Protein AF-A0A174BJE2-F1 (afdb_monomer_lite)

Foldseek 3Di:
DVVVVVVLVVVLVCVLVVPDPDDDPPDDDDDDDDDDDDDDDDDDDDDDDDDDDPPPPFPFDFDDDDHDTDTDGPVRVVVCVVCPVCNVVVVVVVVVVVVVCVVCVVVQVVLCVVCVVVVHDSVVSVLVVQLVVCVVVVDDSVVSNVVSVVVVVVVVVVVVVVVVVVVVVVVVVVVVVVVVVVVVLVVLVVVQCVVDPPDRSVNQDVQLVVVVVVVDRSNVSSVVVVVVVVVVVVVVVVVVVVVVVVDPDPDDPPDPDDPVVPVVVPPPPDD

Secondary structure (DSSP, 8-state):
-HHHHHHHHHHHHHHHHTT----------------------------------------EEEEEETTEEEEEEHHHHHHHHHH-TTHHHHHHHHHHHHHHHHHHHHHHHHHHHHHHHTT--HHHHHHHHHHHHHHHTT--HHHHHHHHHHHHHHHHHHHHHHHHHHHHHHHHHHHHHHHHHHHHHHHHHHHHHHHSTT--GGGS-HHHHHHHHTT--HHHHHHHHHHHHHHHHHHHHHHHHHHHHHS---------SSSHHHHTTSSSS--

Sequence (271 aa):
MDETMETVQGDIESAWSAEDPAGEAEGTESAAAADQPKGGEETPPAEPKAPDAPVAQPELFTLKNRDETRQVTRDELVAMAQKGWDYDHVRQERDQLRQYRQEADPALELVKSYAQRNGMSVGDYLDYCRKQELIATGMNEQDAAARVSMEKERADLARQRAEIQAYQDQQNSVLKHAQQQAQARKQDIEAFYQSYPGVDPKSIPPEVWGAVRGGDTLTNAYTRWENKRLQAELAAERQNKANRDKTPGSLGGDTADDNAGLISKYWDEAD

Structure (mmCIF, N/CA/C/O backbone):
data_AF-A0A174BJE2-F1
#
_entry.id   AF-A0A174BJE2-F1
#
loop_
_atom_site.group_PDB
_atom_site.id
_atom_site.type_symbol
_atom_site.label_atom_id
_atom_site.label_alt_id
_atom_site.label_comp_id
_atom_site.label_asym_id
_atom_site.label_entity_id
_atom_site.label_seq_id
_atom_site.pdbx_PDB_ins_code
_atom_site.Cartn_x
_atom_site.Cartn_y
_atom_site.Cartn_z
_atom_site.occupancy
_atom_site.B_iso_or_equiv
_atom_site.auth_seq_id
_atom_site.auth_comp_id
_atom_site.auth_asym_id
_atom_site.auth_atom_id
_atom_site.pdbx_PDB_model_num
ATOM 1 N N . MET A 1 1 ? 40.474 -12.803 -9.500 1.00 46.31 1 MET A N 1
ATOM 2 C CA . MET A 1 1 ? 39.362 -12.698 -10.470 1.00 46.31 1 MET A CA 1
ATOM 3 C C . MET A 1 1 ? 38.208 -11.863 -9.909 1.00 46.31 1 MET A C 1
ATOM 5 O O . MET A 1 1 ? 37.505 -11.282 -10.717 1.00 46.31 1 MET A O 1
ATOM 9 N N . ASP A 1 2 ? 38.072 -11.711 -8.582 1.00 49.81 2 ASP A N 1
ATOM 10 C CA . ASP A 1 2 ? 37.072 -10.817 -7.958 1.00 49.81 2 ASP A CA 1
ATOM 11 C C . ASP A 1 2 ? 37.327 -9.305 -8.147 1.00 49.81 2 ASP A C 1
ATOM 13 O O . ASP A 1 2 ? 36.396 -8.574 -8.467 1.00 49.81 2 ASP A O 1
ATOM 17 N N . GLU A 1 3 ? 38.573 -8.817 -8.042 1.00 49.44 3 GLU A N 1
ATOM 18 C CA . GLU A 1 3 ? 38.862 -7.362 -8.107 1.00 49.44 3 GLU A CA 1
ATOM 19 C C . GLU A 1 3 ? 38.466 -6.702 -9.441 1.00 49.44 3 GLU A C 1
ATOM 21 O O . GLU A 1 3 ? 38.066 -5.539 -9.482 1.00 49.44 3 GLU A O 1
ATOM 26 N N . THR A 1 4 ? 38.543 -7.438 -10.551 1.00 55.81 4 THR A N 1
ATOM 27 C CA . THR A 1 4 ? 38.133 -6.934 -11.869 1.00 55.81 4 THR A CA 1
ATOM 28 C C . THR A 1 4 ? 36.618 -6.938 -12.050 1.00 55.81 4 THR A C 1
ATOM 30 O O . THR A 1 4 ? 36.117 -6.193 -12.873 1.00 55.81 4 THR A O 1
ATOM 33 N N . MET A 1 5 ? 35.869 -7.760 -11.312 1.00 51.69 5 MET A N 1
ATOM 34 C CA . MET A 1 5 ? 34.403 -7.751 -11.388 1.00 51.69 5 MET A CA 1
ATOM 35 C C . MET A 1 5 ? 33.815 -6.610 -10.557 1.00 51.69 5 MET A C 1
ATOM 37 O O . MET A 1 5 ? 32.916 -5.920 -11.027 1.00 51.69 5 MET A O 1
ATOM 41 N N . GLU A 1 6 ? 34.358 -6.359 -9.364 1.00 56.91 6 GLU A N 1
ATOM 42 C CA . GLU A 1 6 ? 33.873 -5.305 -8.464 1.00 56.91 6 GLU A CA 1
ATOM 43 C C . GLU A 1 6 ? 34.142 -3.891 -9.016 1.00 56.91 6 GLU A C 1
ATOM 45 O O . GLU A 1 6 ? 33.276 -3.018 -8.967 1.00 56.91 6 GLU A O 1
ATOM 50 N N . THR A 1 7 ? 35.308 -3.679 -9.636 1.00 59.91 7 THR A N 1
ATOM 51 C CA . THR A 1 7 ? 35.661 -2.405 -10.295 1.00 59.91 7 THR A CA 1
ATOM 52 C C . THR A 1 7 ? 34.785 -2.113 -11.512 1.00 59.91 7 THR A C 1
ATOM 54 O O . THR A 1 7 ? 34.314 -0.993 -11.695 1.00 59.91 7 THR A O 1
ATOM 57 N N . VAL A 1 8 ? 34.501 -3.135 -12.315 1.00 55.78 8 VAL A N 1
ATOM 58 C CA . VAL A 1 8 ? 33.728 -3.010 -13.555 1.00 55.78 8 VAL A CA 1
ATOM 59 C C . VAL A 1 8 ? 32.216 -2.919 -13.254 1.00 55.78 8 VAL A C 1
ATOM 61 O O . VAL A 1 8 ? 31.481 -2.210 -13.943 1.00 55.78 8 VAL A O 1
ATOM 64 N N . GLN A 1 9 ? 31.745 -3.530 -12.162 1.00 57.69 9 GLN A N 1
ATOM 65 C CA . GLN A 1 9 ? 30.409 -3.291 -11.606 1.00 57.69 9 GLN A CA 1
ATOM 66 C C . GLN A 1 9 ? 30.249 -1.847 -11.101 1.00 57.69 9 GLN A C 1
ATOM 68 O O . GLN A 1 9 ? 29.236 -1.212 -11.397 1.00 57.69 9 GLN A O 1
ATOM 73 N N . GLY A 1 10 ? 31.262 -1.304 -10.417 1.00 61.50 10 GLY A N 1
ATOM 74 C CA . GLY A 1 10 ? 31.292 0.099 -9.989 1.00 61.50 10 GLY A CA 1
ATOM 75 C C . GLY A 1 10 ? 31.324 1.099 -11.153 1.00 61.50 10 GLY A C 1
ATOM 76 O O . GLY A 1 10 ? 30.705 2.161 -11.065 1.00 61.50 10 GLY A O 1
ATOM 77 N N . ASP A 1 11 ? 31.978 0.749 -12.266 1.00 62.16 11 ASP A N 1
ATOM 78 C CA . ASP A 1 11 ? 31.998 1.560 -13.491 1.00 62.16 11 ASP A CA 1
ATOM 79 C C . ASP A 1 11 ? 30.626 1.593 -14.190 1.00 62.16 11 ASP A C 1
ATOM 81 O O . ASP A 1 11 ? 30.215 2.647 -14.676 1.00 62.16 11 ASP A O 1
ATOM 85 N N . ILE A 1 12 ? 29.884 0.476 -14.197 1.00 60.00 12 ILE A N 1
ATOM 86 C CA . ILE A 1 12 ? 28.494 0.429 -14.687 1.00 60.00 12 ILE A CA 1
ATOM 87 C C . ILE A 1 12 ? 27.562 1.248 -13.783 1.00 60.00 12 ILE A C 1
ATOM 89 O O . ILE A 1 12 ? 26.767 2.046 -14.278 1.00 60.00 12 ILE A O 1
ATOM 93 N N . GLU A 1 13 ? 27.661 1.082 -12.461 1.00 62.78 13 GLU A N 1
ATOM 94 C CA . GLU A 1 13 ? 26.834 1.831 -11.503 1.00 62.78 13 GLU A CA 1
ATOM 95 C C . GLU A 1 13 ? 27.135 3.342 -11.536 1.00 62.78 13 GLU A C 1
ATOM 97 O O . GLU A 1 13 ? 26.216 4.161 -11.432 1.00 62.78 13 GLU A O 1
ATOM 102 N N . SER A 1 14 ? 28.398 3.727 -11.758 1.00 65.75 14 SER A N 1
ATOM 103 C CA . SER A 1 14 ? 28.800 5.127 -11.953 1.00 65.75 14 SER A CA 1
ATOM 104 C C . SER A 1 14 ? 28.305 5.697 -13.280 1.00 65.75 14 SER A C 1
ATOM 106 O O . SER A 1 14 ? 27.813 6.822 -13.298 1.00 65.75 14 SER A O 1
ATOM 108 N N . ALA A 1 15 ? 28.371 4.935 -14.379 1.00 59.97 15 ALA A N 1
ATOM 109 C CA . ALA A 1 15 ? 27.815 5.356 -15.668 1.00 59.97 15 ALA A CA 1
ATOM 110 C C . ALA A 1 15 ? 26.293 5.564 -15.595 1.00 59.97 15 ALA A C 1
ATOM 112 O O . ALA A 1 15 ? 25.758 6.469 -16.227 1.00 59.97 15 ALA A O 1
ATOM 113 N N . TRP A 1 16 ? 25.602 4.781 -14.765 1.00 58.34 16 TRP A N 1
ATOM 114 C CA . TRP A 1 16 ? 24.169 4.939 -14.531 1.00 58.34 16 TRP A CA 1
ATOM 115 C C . TRP A 1 16 ? 23.825 6.162 -13.663 1.00 58.34 16 TRP A C 1
AT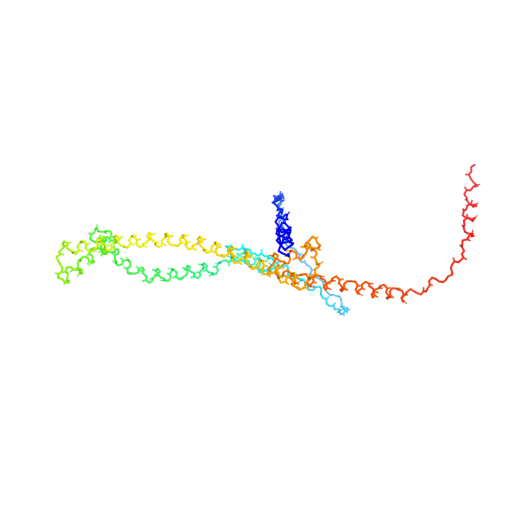OM 117 O O . TRP A 1 16 ? 22.790 6.784 -13.881 1.00 58.34 16 TRP A O 1
ATOM 127 N N . SER A 1 17 ? 24.695 6.522 -12.710 1.00 54.94 17 SER A N 1
ATOM 128 C CA . SER A 1 17 ? 24.494 7.650 -11.778 1.00 54.94 17 SER A CA 1
ATOM 129 C C . SER A 1 17 ? 24.985 9.003 -12.319 1.00 54.94 17 SER A C 1
ATOM 131 O O . SER A 1 17 ? 24.617 10.047 -11.791 1.00 54.94 17 SER A O 1
ATOM 133 N N . ALA A 1 18 ? 25.839 9.010 -13.346 1.00 49.34 18 ALA A N 1
ATOM 134 C CA . ALA A 1 18 ? 26.437 10.226 -13.902 1.00 49.34 18 ALA A CA 1
ATOM 135 C C . ALA A 1 18 ? 25.563 10.947 -14.953 1.00 49.34 18 ALA A C 1
ATOM 137 O O . ALA A 1 18 ? 25.915 12.045 -15.375 1.00 49.34 18 ALA A O 1
ATOM 138 N N . GLU A 1 19 ? 24.429 10.369 -15.364 1.00 42.19 19 GLU A N 1
ATOM 139 C CA . GLU A 1 19 ? 23.501 10.942 -16.360 1.00 42.19 19 GLU A CA 1
ATOM 140 C C . GLU A 1 19 ? 22.134 11.330 -15.758 1.00 42.19 19 GLU A C 1
ATOM 142 O O . GLU A 1 19 ? 21.093 11.163 -16.394 1.00 42.19 19 GLU A O 1
ATOM 147 N N . ASP A 1 20 ? 22.126 11.874 -14.538 1.00 38.22 20 ASP A N 1
ATOM 148 C CA . ASP A 1 20 ? 21.022 12.692 -14.017 1.00 38.22 20 ASP A CA 1
ATOM 149 C C . ASP A 1 20 ? 21.191 14.145 -14.516 1.00 38.22 20 ASP A C 1
ATOM 151 O O . ASP A 1 20 ? 21.974 14.901 -13.930 1.00 38.22 20 ASP A O 1
ATOM 155 N N . PRO A 1 21 ? 20.481 14.616 -15.563 1.00 39.53 21 PRO A N 1
ATOM 156 C CA . PRO A 1 21 ? 20.297 16.044 -15.736 1.00 39.53 21 PRO A CA 1
ATOM 157 C C . PRO A 1 21 ? 19.270 16.499 -14.695 1.00 39.53 21 PRO A C 1
ATOM 159 O O . PRO A 1 21 ? 18.056 16.369 -14.868 1.00 39.53 21 PRO A O 1
ATOM 162 N N . ALA A 1 22 ? 19.785 17.035 -13.589 1.00 34.75 22 ALA A N 1
ATOM 163 C CA . ALA A 1 22 ? 19.048 17.958 -12.745 1.00 34.75 22 ALA A CA 1
ATOM 164 C C . ALA A 1 22 ? 18.419 19.050 -13.629 1.00 34.75 22 ALA A C 1
ATOM 166 O O . ALA A 1 22 ? 19.044 19.549 -14.563 1.00 34.75 22 ALA A O 1
ATOM 167 N N . GLY A 1 23 ? 17.145 19.339 -13.374 1.00 37.19 23 GLY A N 1
ATOM 168 C CA . GLY A 1 23 ? 16.303 20.114 -14.269 1.00 37.19 23 GLY A CA 1
ATOM 169 C C . GLY A 1 23 ? 16.700 21.577 -14.450 1.00 37.19 23 GLY A C 1
ATOM 170 O O . GLY A 1 23 ? 16.933 22.295 -13.488 1.00 37.19 23 GLY A O 1
ATOM 171 N N . GLU A 1 24 ? 16.557 22.033 -15.689 1.00 28.11 24 GLU A N 1
ATOM 172 C CA . GLU A 1 24 ? 16.198 23.406 -16.022 1.00 28.11 24 GLU A CA 1
ATOM 173 C C . GLU A 1 24 ? 14.976 23.343 -16.951 1.00 28.11 24 GLU A C 1
ATOM 175 O O . GLU A 1 24 ? 15.077 23.160 -18.163 1.00 28.11 24 GLU A O 1
ATOM 180 N N . ALA A 1 25 ? 13.784 23.440 -16.361 1.00 31.22 25 ALA A N 1
ATOM 181 C CA . ALA A 1 25 ? 12.577 23.787 -17.095 1.00 31.22 25 ALA A CA 1
ATOM 182 C C . ALA A 1 25 ? 12.507 25.318 -17.155 1.00 31.22 25 ALA A C 1
ATOM 184 O O . ALA A 1 25 ? 11.996 25.957 -16.235 1.00 31.22 25 ALA A O 1
ATOM 185 N N . GLU A 1 26 ? 13.040 25.910 -18.224 1.00 28.50 26 GLU A N 1
ATOM 186 C CA . GLU A 1 26 ? 12.741 27.299 -18.565 1.00 28.50 26 GLU A CA 1
ATOM 187 C C . GLU A 1 26 ? 11.350 27.334 -19.209 1.00 28.50 26 GLU A C 1
ATOM 189 O O . GLU A 1 26 ? 11.135 26.920 -20.349 1.00 28.50 26 GLU A O 1
ATOM 194 N N . GLY A 1 27 ? 10.369 27.755 -18.413 1.00 30.03 27 GLY A N 1
ATOM 195 C CA . GLY A 1 27 ? 9.022 28.028 -18.877 1.00 30.03 27 GLY A CA 1
ATOM 196 C C . GLY A 1 27 ? 8.994 29.286 -19.737 1.00 30.03 27 GLY A C 1
ATOM 197 O O . GLY A 1 27 ? 9.526 30.329 -19.364 1.00 30.03 27 GLY A O 1
ATOM 198 N N . THR A 1 28 ? 8.300 29.212 -20.867 1.00 27.16 28 THR A N 1
ATOM 199 C CA . THR A 1 28 ? 7.731 30.398 -21.507 1.00 27.16 28 THR A CA 1
ATOM 200 C C . THR A 1 28 ? 6.227 30.190 -21.589 1.00 27.16 28 THR A C 1
ATOM 202 O O . THR A 1 28 ? 5.719 29.436 -22.416 1.00 27.16 28 THR A O 1
ATOM 205 N N . GLU A 1 29 ? 5.527 30.813 -20.645 1.00 28.19 29 GLU A N 1
ATOM 206 C CA . GLU A 1 29 ? 4.082 30.993 -20.677 1.00 28.19 29 GLU A CA 1
ATOM 207 C C . GLU A 1 29 ? 3.675 32.062 -21.698 1.00 28.19 29 GLU A C 1
ATOM 209 O O . GLU A 1 29 ? 4.426 32.991 -22.001 1.00 28.19 29 GLU A O 1
ATOM 214 N N . SER A 1 30 ? 2.388 31.972 -22.049 1.00 26.53 30 SER A N 1
ATOM 215 C CA . SER A 1 30 ? 1.496 33.019 -22.558 1.00 26.53 30 SER A CA 1
ATOM 216 C C . SER A 1 30 ? 1.266 33.025 -24.071 1.00 26.53 30 SER A C 1
ATOM 218 O O . SER A 1 30 ? 2.206 33.070 -24.850 1.00 26.53 30 SER A O 1
ATOM 220 N N . ALA A 1 31 ? 0.052 33.118 -24.608 1.00 25.53 31 ALA A N 1
ATOM 221 C CA . ALA A 1 31 ? -1.322 32.797 -24.217 1.00 25.53 31 ALA A CA 1
ATOM 222 C C . ALA A 1 31 ? -2.202 33.272 -25.394 1.00 25.53 31 ALA A C 1
ATOM 224 O O . ALA A 1 31 ? -1.893 34.278 -26.024 1.00 25.53 31 ALA A O 1
ATOM 225 N N . ALA A 1 32 ? -3.330 32.584 -25.595 1.00 25.42 32 ALA A N 1
ATOM 226 C CA . ALA A 1 32 ? -4.591 33.089 -26.154 1.00 25.42 32 ALA A CA 1
ATOM 227 C C . ALA A 1 32 ? -4.620 33.661 -27.592 1.00 25.42 32 ALA A C 1
ATOM 229 O O . ALA A 1 32 ? -4.146 34.756 -27.860 1.00 25.42 32 ALA A O 1
ATOM 230 N N . ALA A 1 33 ? -5.404 33.024 -28.468 1.00 26.94 33 ALA A N 1
ATOM 231 C CA . ALA A 1 33 ? -6.758 33.506 -28.780 1.00 26.94 33 ALA A CA 1
ATOM 232 C C . ALA A 1 33 ? -7.500 32.514 -29.693 1.00 26.94 33 ALA A C 1
ATOM 234 O O . ALA A 1 33 ? -6.954 31.988 -30.658 1.00 26.94 33 ALA A O 1
ATOM 235 N N . ALA A 1 34 ? -8.758 32.267 -29.343 1.00 28.48 34 ALA A N 1
ATOM 236 C CA . ALA A 1 34 ? -9.735 31.510 -30.106 1.00 28.48 34 ALA A CA 1
ATOM 237 C C . ALA A 1 34 ? -10.272 32.323 -31.296 1.00 28.48 34 ALA A C 1
ATOM 239 O O . ALA A 1 34 ? -10.440 33.529 -31.149 1.00 28.48 34 ALA A O 1
ATOM 240 N N . ASP A 1 35 ? -10.640 31.658 -32.396 1.00 26.34 35 ASP A N 1
ATOM 241 C CA . ASP A 1 35 ? -11.971 31.824 -33.000 1.00 26.34 35 ASP A CA 1
ATOM 242 C C . ASP A 1 35 ? -12.299 30.666 -33.961 1.00 26.34 35 ASP A C 1
ATOM 244 O O . ASP A 1 35 ? -11.421 30.090 -34.604 1.00 26.34 35 ASP A O 1
ATOM 248 N N . GLN A 1 36 ? -13.574 30.295 -34.012 1.00 28.50 36 GLN A N 1
ATOM 249 C CA . GLN A 1 36 ? -14.147 29.189 -34.789 1.00 28.50 36 GLN A CA 1
ATOM 250 C C . GLN A 1 36 ? -15.000 29.781 -35.954 1.00 28.50 36 GLN A C 1
ATOM 252 O O . GLN A 1 36 ? -15.008 30.987 -36.159 1.00 28.50 36 GLN A O 1
ATOM 257 N N . PRO A 1 37 ? -15.773 28.989 -36.717 1.00 48.75 37 PRO A N 1
ATOM 258 C CA . PRO A 1 37 ? -15.484 28.433 -38.041 1.00 48.75 37 PRO A CA 1
ATOM 259 C C . PRO A 1 37 ? -16.214 29.142 -39.211 1.00 48.75 37 PRO A C 1
ATOM 261 O O . PRO A 1 37 ? -17.186 29.867 -39.012 1.00 48.75 37 PRO A O 1
ATOM 264 N N . LYS A 1 38 ? -15.875 28.810 -40.468 1.00 27.75 38 LYS A N 1
ATOM 265 C CA . LYS A 1 38 ? -16.872 28.801 -41.557 1.00 27.75 38 LYS A CA 1
ATOM 266 C C . LYS A 1 38 ? -16.514 27.823 -42.673 1.00 27.75 38 LYS A C 1
ATOM 268 O O . LYS A 1 38 ? -15.395 27.815 -43.171 1.00 27.75 38 LYS A O 1
ATOM 273 N N . GLY A 1 39 ? -17.500 26.997 -43.014 1.00 23.19 39 GLY A N 1
ATOM 274 C CA . GLY A 1 39 ? -17.421 25.954 -44.023 1.00 23.19 39 GLY A CA 1
ATOM 275 C C . GLY A 1 39 ? -17.530 26.440 -45.466 1.00 23.19 39 GLY A C 1
ATOM 276 O O . GLY A 1 39 ? -17.888 27.582 -45.750 1.00 23.19 39 GLY A O 1
ATOM 277 N N . GLY A 1 40 ? -17.256 25.492 -46.353 1.00 25.62 40 GLY A N 1
ATOM 278 C CA . GLY A 1 40 ? -17.478 25.540 -47.789 1.00 25.62 40 GLY A CA 1
ATOM 279 C C . GLY A 1 40 ? -17.061 24.192 -48.365 1.00 25.62 40 GLY A C 1
ATOM 280 O O . GLY A 1 40 ? -15.872 23.912 -48.464 1.00 25.62 40 GLY A O 1
ATOM 281 N N . GLU A 1 41 ? -18.047 23.334 -48.629 1.00 26.67 41 GLU A N 1
ATOM 282 C CA . GLU A 1 41 ? -17.901 22.083 -49.374 1.00 26.67 41 GLU A CA 1
ATOM 283 C C . GLU A 1 41 ? -17.380 22.349 -50.788 1.00 26.67 41 GLU A C 1
ATOM 285 O O . GLU A 1 41 ? -17.895 23.233 -51.461 1.00 26.67 41 GLU A O 1
ATOM 290 N N . GLU A 1 42 ? -16.448 21.520 -51.257 1.00 26.25 42 GLU A N 1
ATOM 291 C CA . GLU A 1 42 ? -16.407 21.032 -52.641 1.00 26.25 42 GLU A CA 1
ATOM 292 C C . GLU A 1 42 ? -15.522 19.767 -52.700 1.00 26.25 42 GLU A C 1
ATOM 294 O O . GLU A 1 42 ? -14.399 19.730 -52.202 1.00 26.25 42 GLU A O 1
ATOM 299 N N . THR A 1 43 ? -16.055 18.691 -53.278 1.00 25.42 43 THR A N 1
ATOM 300 C CA . THR A 1 43 ? -15.370 17.431 -53.643 1.00 25.42 43 THR A CA 1
ATOM 301 C C . THR A 1 43 ? -15.854 17.036 -55.045 1.00 25.42 43 THR A C 1
ATOM 303 O O . THR A 1 43 ? -16.939 17.475 -55.428 1.00 25.42 43 THR A O 1
ATOM 306 N N . PRO A 1 44 ? -15.226 16.090 -55.775 1.00 43.97 44 PRO A N 1
ATOM 307 C CA . PRO A 1 44 ? -13.811 15.703 -55.916 1.00 43.97 44 PRO A CA 1
ATOM 308 C C . PRO A 1 44 ? -13.422 15.580 -57.425 1.00 43.97 44 PRO A C 1
ATOM 310 O O . PRO A 1 44 ? -14.238 15.874 -58.301 1.00 43.97 44 PRO A O 1
ATOM 313 N N . PRO A 1 45 ? -12.213 15.099 -57.787 1.00 31.02 45 PRO A N 1
ATOM 314 C CA . PRO A 1 45 ? -12.175 13.801 -58.492 1.00 31.02 45 PRO A CA 1
ATOM 315 C C . PRO A 1 45 ? -11.074 12.821 -58.023 1.00 31.02 45 PRO A C 1
ATOM 317 O O . PRO A 1 45 ? -10.134 13.181 -57.323 1.00 31.02 45 PRO A O 1
ATOM 320 N N . ALA A 1 46 ? -11.255 11.556 -58.416 1.00 29.09 46 ALA A N 1
ATOM 321 C CA . ALA A 1 46 ? -10.754 10.320 -57.810 1.00 29.09 46 ALA A CA 1
ATOM 322 C C . ALA A 1 46 ? -9.333 9.830 -58.205 1.00 29.09 46 ALA A C 1
ATOM 324 O O . ALA A 1 46 ? -8.949 9.925 -59.365 1.00 29.09 46 ALA A O 1
ATOM 325 N N . GLU A 1 47 ? -8.660 9.235 -57.199 1.00 36.81 47 GLU A N 1
ATOM 326 C CA . GLU A 1 47 ? -7.763 8.043 -57.114 1.00 36.81 47 GLU A CA 1
ATOM 327 C C . GLU A 1 47 ? -6.664 7.744 -58.170 1.00 36.81 47 GLU A C 1
ATOM 329 O O . GLU A 1 47 ? -6.872 7.873 -59.374 1.00 36.81 47 GLU A O 1
ATOM 334 N N . PRO A 1 48 ? -5.489 7.229 -57.728 1.00 34.47 48 PRO A N 1
ATOM 335 C CA . PRO A 1 48 ? -5.389 5.801 -57.399 1.00 34.47 48 PRO A CA 1
ATOM 336 C C . PRO A 1 48 ? -4.638 5.469 -56.090 1.00 34.47 48 PRO A C 1
ATOM 338 O O . PRO A 1 48 ? -4.116 6.320 -55.378 1.00 34.47 48 PRO A O 1
ATOM 341 N N . LYS A 1 49 ? -4.653 4.173 -55.782 1.00 30.34 49 LYS A N 1
ATOM 342 C CA . LYS A 1 49 ? -4.627 3.513 -54.474 1.00 30.34 49 LYS A CA 1
ATOM 343 C C . LYS A 1 49 ? -3.254 2.902 -54.116 1.00 30.34 49 LYS A C 1
ATOM 345 O O . LYS A 1 49 ? -2.657 2.248 -54.966 1.00 30.34 49 LYS A O 1
ATOM 350 N N . ALA A 1 50 ? -2.918 2.983 -52.816 1.00 34.19 50 ALA A N 1
ATOM 351 C CA . ALA A 1 50 ? -2.015 2.141 -51.988 1.00 34.19 50 ALA A CA 1
ATOM 352 C C . ALA A 1 50 ? -0.473 2.320 -52.088 1.00 34.19 50 ALA A C 1
ATOM 354 O O . ALA A 1 50 ? 0.006 2.719 -53.146 1.00 34.19 50 ALA A O 1
ATOM 355 N N . PRO A 1 51 ? 0.330 1.938 -51.054 1.00 39.81 51 PRO A N 1
ATOM 356 C CA . PRO A 1 51 ? -0.004 1.405 -49.716 1.00 39.81 51 PRO A CA 1
ATOM 357 C C . PRO A 1 51 ? 0.671 2.127 -48.515 1.00 39.81 51 PRO A C 1
ATOM 359 O O . PRO A 1 51 ? 1.612 2.896 -48.662 1.00 39.81 51 PRO A O 1
ATOM 362 N N . ASP A 1 52 ? 0.168 1.788 -47.327 1.00 32.47 52 ASP A N 1
ATOM 363 C CA . ASP A 1 52 ? 0.760 1.874 -45.983 1.00 32.47 52 ASP A CA 1
ATOM 364 C C . ASP A 1 52 ? 1.182 3.230 -45.395 1.00 32.47 52 ASP A C 1
ATOM 366 O O . ASP A 1 52 ? 2.238 3.805 -45.650 1.00 32.47 52 ASP A O 1
ATOM 370 N N . ALA A 1 53 ? 0.323 3.665 -44.471 1.00 35.84 53 ALA A N 1
ATOM 371 C CA . ALA A 1 53 ? 0.593 4.653 -43.448 1.00 35.84 53 ALA A CA 1
ATOM 372 C C . ALA A 1 53 ? 1.893 4.336 -42.684 1.00 35.84 53 ALA A C 1
ATOM 374 O O . ALA A 1 53 ? 2.124 3.176 -42.326 1.00 35.84 53 ALA A O 1
ATOM 375 N N . PRO A 1 54 ? 2.696 5.347 -42.303 1.00 38.84 54 PRO A N 1
ATOM 376 C CA . PRO A 1 54 ? 3.551 5.179 -41.147 1.00 38.84 54 PRO A CA 1
ATOM 377 C C . PRO A 1 54 ? 2.603 4.998 -39.963 1.00 38.84 54 PRO A C 1
ATOM 379 O O . PRO A 1 54 ? 1.916 5.932 -39.551 1.00 38.84 54 PRO A O 1
ATOM 382 N N . VAL A 1 55 ? 2.505 3.764 -39.470 1.00 40.25 55 VAL A N 1
ATOM 383 C CA . VAL A 1 55 ? 1.891 3.463 -38.181 1.00 40.25 55 VAL A CA 1
ATOM 384 C C . VAL A 1 55 ? 2.544 4.419 -37.192 1.00 40.25 55 VAL A C 1
ATOM 386 O O . VAL A 1 55 ? 3.740 4.303 -36.919 1.00 40.25 55 VAL A O 1
ATOM 389 N N . ALA A 1 56 ? 1.782 5.418 -36.745 1.00 44.88 56 ALA A N 1
ATOM 390 C CA . ALA A 1 56 ? 2.188 6.310 -35.680 1.00 44.88 56 ALA A CA 1
ATOM 391 C C . ALA A 1 56 ? 2.521 5.403 -34.499 1.00 44.88 56 ALA A C 1
ATOM 393 O O . ALA A 1 56 ? 1.635 4.770 -33.925 1.00 44.88 56 ALA A O 1
ATOM 394 N N . GLN A 1 57 ? 3.816 5.238 -34.228 1.00 45.00 57 GLN A N 1
ATOM 395 C CA . GLN A 1 57 ? 4.267 4.503 -33.060 1.00 45.00 57 GLN A CA 1
ATOM 396 C C . GLN A 1 57 ? 3.598 5.198 -31.876 1.00 45.00 57 GLN A C 1
ATOM 398 O O . GLN A 1 57 ? 3.748 6.418 -31.760 1.00 45.00 57 GLN A O 1
ATOM 403 N N . PRO A 1 58 ? 2.794 4.496 -31.062 1.00 49.09 58 PRO A N 1
ATOM 404 C CA . PRO A 1 58 ? 2.174 5.146 -29.928 1.00 49.09 58 PRO A CA 1
ATOM 405 C C . PRO A 1 58 ? 3.318 5.633 -29.044 1.00 49.09 58 PRO A C 1
ATOM 407 O O . PRO A 1 58 ? 4.112 4.827 -28.565 1.00 49.09 58 PRO A O 1
ATOM 410 N N . GLU A 1 59 ? 3.456 6.951 -28.899 1.00 59.34 59 GLU A N 1
ATOM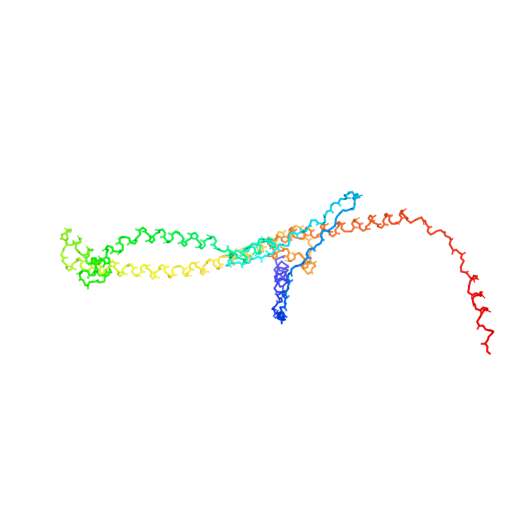 411 C CA . GLU A 1 59 ? 4.400 7.543 -27.959 1.00 59.34 59 GLU A CA 1
ATOM 412 C C . GLU A 1 59 ? 4.021 7.003 -26.574 1.00 59.34 59 GLU A C 1
ATOM 414 O O . GLU A 1 59 ? 2.965 7.332 -26.026 1.00 59.34 59 GLU A O 1
ATOM 419 N N . LEU A 1 60 ? 4.824 6.056 -26.086 1.00 63.12 60 LEU A N 1
ATOM 420 C CA . LEU A 1 60 ? 4.685 5.437 -24.778 1.00 63.12 60 LEU A CA 1
ATOM 421 C C . LEU A 1 60 ? 5.327 6.388 -23.776 1.00 63.12 60 LEU A C 1
ATOM 423 O O . LEU A 1 60 ? 6.539 6.590 -23.772 1.00 63.12 60 LEU A O 1
ATOM 427 N N . PHE A 1 61 ? 4.504 6.988 -22.934 1.00 67.75 61 PHE A N 1
ATOM 428 C CA . PHE A 1 61 ? 4.940 7.840 -21.847 1.00 67.75 61 PHE A CA 1
ATOM 429 C C . PHE A 1 61 ? 4.989 7.022 -20.562 1.00 67.75 61 PHE A C 1
ATOM 431 O O . PHE A 1 61 ? 4.028 6.344 -20.195 1.00 67.75 61 PHE A O 1
ATOM 438 N N . THR A 1 62 ? 6.111 7.093 -19.853 1.00 72.81 62 THR A N 1
ATOM 439 C CA . THR A 1 62 ? 6.243 6.473 -18.535 1.00 72.81 62 THR A CA 1
ATOM 440 C C . THR A 1 62 ? 5.584 7.376 -17.500 1.00 72.81 62 THR A C 1
ATOM 442 O O . THR A 1 62 ? 6.128 8.420 -17.143 1.00 72.81 62 THR A O 1
ATOM 445 N N . LEU A 1 63 ? 4.408 6.981 -17.013 1.00 64.94 63 LEU A N 1
ATOM 446 C CA . LEU A 1 63 ? 3.718 7.673 -15.930 1.00 64.94 63 LEU A CA 1
ATOM 447 C C . LEU A 1 63 ? 4.080 6.990 -14.604 1.00 64.94 63 LEU A C 1
ATOM 449 O O . LEU A 1 63 ? 3.889 5.781 -14.449 1.00 64.94 63 LEU A O 1
ATOM 453 N N . LYS A 1 64 ? 4.629 7.759 -13.657 1.00 69.12 64 LYS A N 1
ATOM 454 C CA . LYS A 1 64 ? 4.927 7.303 -12.294 1.00 69.12 64 LYS A CA 1
ATOM 455 C C . LYS A 1 64 ? 3.913 7.913 -11.338 1.00 69.12 64 LYS A C 1
ATOM 457 O O . LYS A 1 64 ? 3.835 9.136 -11.231 1.00 69.12 64 LYS A O 1
ATOM 462 N N . ASN A 1 65 ? 3.180 7.076 -10.614 1.00 59.72 65 ASN A N 1
ATOM 463 C CA . ASN A 1 65 ? 2.359 7.526 -9.498 1.00 59.72 65 ASN A CA 1
ATOM 464 C C . ASN A 1 65 ? 2.530 6.554 -8.322 1.00 59.72 65 ASN A C 1
ATOM 466 O O . ASN A 1 65 ? 2.551 5.335 -8.489 1.00 59.72 65 ASN A O 1
ATOM 470 N N . ARG A 1 66 ? 2.751 7.133 -7.137 1.00 66.88 66 ARG A N 1
ATOM 471 C CA . ARG A 1 66 ? 3.251 6.464 -5.927 1.00 66.88 66 ARG A CA 1
ATOM 472 C C . ARG A 1 66 ? 4.495 5.620 -6.249 1.00 66.88 66 ARG A C 1
ATOM 474 O O . ARG A 1 66 ? 5.561 6.197 -6.471 1.00 66.88 66 ARG A O 1
ATOM 481 N N . ASP A 1 67 ? 4.331 4.301 -6.343 1.00 49.38 67 ASP A N 1
ATOM 482 C CA . ASP A 1 67 ? 5.400 3.310 -6.522 1.00 49.38 67 ASP A CA 1
ATOM 483 C C . ASP A 1 67 ? 5.252 2.468 -7.803 1.00 49.38 67 ASP A C 1
ATOM 485 O O . ASP A 1 67 ? 6.083 1.601 -8.069 1.00 49.38 67 ASP A O 1
ATOM 489 N N . GLU A 1 68 ? 4.222 2.721 -8.620 1.00 56.41 68 GLU A N 1
ATOM 490 C CA . GLU A 1 68 ? 3.986 1.992 -9.868 1.00 56.41 68 GLU A CA 1
ATOM 491 C C . GLU A 1 68 ? 4.384 2.854 -11.074 1.00 56.41 68 GLU A C 1
ATOM 493 O O . GLU A 1 68 ? 3.904 3.974 -11.271 1.00 56.41 68 GLU A O 1
ATOM 498 N N . THR A 1 69 ? 5.300 2.329 -11.887 1.00 68.50 69 THR A N 1
ATOM 499 C CA . THR A 1 69 ? 5.671 2.901 -13.185 1.00 68.50 69 THR A CA 1
ATOM 500 C C . THR A 1 69 ? 4.961 2.127 -14.281 1.00 68.50 69 THR A C 1
ATOM 502 O O . THR A 1 69 ? 5.236 0.940 -14.468 1.00 68.50 69 THR A O 1
ATOM 505 N N . ARG A 1 70 ? 4.071 2.788 -15.026 1.00 65.00 70 ARG A N 1
ATOM 506 C CA . ARG A 1 70 ? 3.379 2.174 -16.164 1.00 65.00 70 ARG A CA 1
ATOM 507 C C . ARG A 1 70 ? 3.655 2.965 -17.435 1.00 65.00 70 ARG A C 1
ATOM 509 O O . ARG A 1 70 ? 3.582 4.191 -17.439 1.00 65.00 70 ARG A O 1
ATOM 516 N N . GLN A 1 71 ? 3.980 2.250 -18.507 1.00 65.44 71 GLN A N 1
ATOM 517 C CA . GLN A 1 71 ? 4.046 2.832 -19.843 1.00 65.44 71 GLN A CA 1
ATOM 518 C C . GLN A 1 71 ? 2.619 2.961 -20.377 1.00 65.44 71 GLN A C 1
ATOM 520 O O . GLN A 1 71 ? 1.871 1.982 -20.402 1.00 65.44 71 GLN A O 1
ATOM 525 N N . VAL A 1 72 ? 2.240 4.182 -20.733 1.00 68.62 72 VAL A N 1
ATOM 526 C CA . VAL A 1 72 ? 0.890 4.562 -21.144 1.00 68.62 72 VAL A CA 1
ATOM 527 C C . VAL A 1 72 ? 0.991 5.279 -22.485 1.00 68.62 72 VAL A C 1
ATOM 529 O O . VAL A 1 72 ? 1.883 6.098 -22.687 1.00 68.62 72 VAL A O 1
ATOM 532 N N . THR A 1 73 ? 0.110 4.966 -23.427 1.00 75.88 73 THR A N 1
ATOM 533 C CA . THR A 1 73 ? 0.104 5.639 -24.738 1.00 75.88 73 THR A CA 1
ATOM 534 C C . THR A 1 73 ? -0.362 7.098 -24.617 1.00 75.88 73 THR A C 1
ATOM 536 O O . THR A 1 73 ? -1.022 7.460 -23.645 1.00 75.88 73 THR A O 1
ATOM 539 N N . ARG A 1 74 ? -0.053 7.965 -25.594 1.00 69.69 74 ARG A N 1
ATOM 540 C CA . ARG A 1 74 ? -0.450 9.392 -25.575 1.00 69.69 74 ARG A CA 1
ATOM 541 C C . ARG A 1 74 ? -1.938 9.625 -25.285 1.00 69.69 74 ARG A C 1
ATOM 543 O O . ARG A 1 74 ? -2.274 10.491 -24.480 1.00 69.69 74 ARG A O 1
ATOM 550 N N . ASP A 1 75 ? -2.815 8.834 -25.897 1.00 69.88 75 ASP A N 1
ATOM 551 C CA . ASP A 1 75 ? -4.268 8.954 -25.724 1.00 69.88 75 ASP A CA 1
ATOM 552 C C . ASP A 1 75 ? -4.720 8.500 -24.332 1.00 69.88 75 ASP A C 1
ATOM 554 O O . ASP A 1 75 ? -5.558 9.140 -23.692 1.00 69.88 75 ASP A O 1
ATOM 558 N N . GLU A 1 76 ? -4.119 7.429 -23.817 1.00 68.88 76 GLU A N 1
ATOM 559 C CA . GLU A 1 76 ? -4.361 6.963 -22.455 1.00 68.88 76 GLU A CA 1
ATOM 560 C C . GLU A 1 76 ? -3.793 7.941 -21.414 1.00 68.88 76 GLU A C 1
ATOM 562 O O . GLU A 1 76 ? -4.402 8.118 -20.362 1.00 68.88 76 GLU A O 1
ATOM 567 N N . LEU A 1 77 ? -2.688 8.635 -21.710 1.00 68.69 77 LEU A N 1
ATOM 568 C CA . LEU A 1 77 ? -2.107 9.657 -20.839 1.00 68.69 77 LEU A CA 1
ATOM 569 C C . LEU A 1 77 ? -3.006 10.890 -20.759 1.00 68.69 77 LEU A C 1
ATOM 571 O O . LEU A 1 77 ? -3.226 11.400 -19.665 1.00 68.69 77 LEU A O 1
ATOM 575 N N . VAL A 1 78 ? -3.589 11.335 -21.877 1.00 73.62 78 VAL A N 1
ATOM 576 C CA . VAL A 1 78 ? -4.584 12.422 -21.882 1.00 73.62 78 VAL A CA 1
ATOM 577 C C . VAL A 1 78 ? -5.848 12.001 -21.128 1.00 73.62 78 VAL A C 1
ATOM 579 O O . VAL A 1 78 ? -6.358 12.764 -20.307 1.00 73.62 78 VAL A O 1
ATOM 582 N N . ALA A 1 79 ? -6.327 10.771 -21.327 1.00 73.44 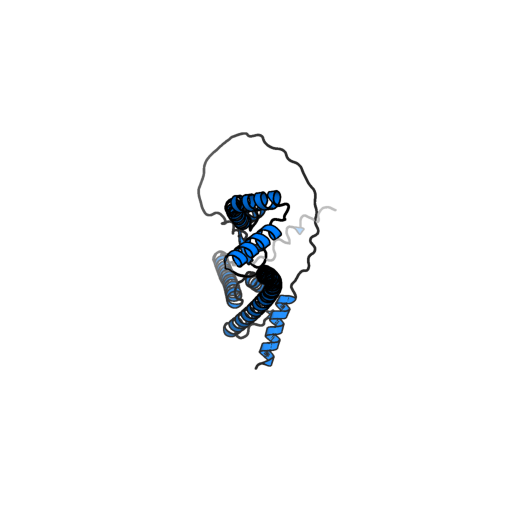79 ALA A N 1
ATOM 583 C CA . ALA A 1 79 ? -7.494 10.255 -20.615 1.00 73.44 79 ALA A CA 1
ATOM 584 C C . ALA A 1 79 ? -7.249 10.108 -19.099 1.00 73.44 79 ALA A C 1
ATOM 586 O O . ALA A 1 79 ? -8.114 10.477 -18.300 1.00 73.44 79 ALA A O 1
ATOM 587 N N . MET A 1 80 ? -6.077 9.612 -18.690 1.00 70.62 80 MET A N 1
ATOM 588 C CA . MET A 1 80 ? -5.664 9.516 -17.284 1.00 70.62 80 MET A CA 1
ATOM 589 C C . MET A 1 80 ? -5.363 10.885 -16.676 1.00 70.62 80 MET A C 1
ATOM 591 O O . MET A 1 80 ? -5.654 11.083 -15.505 1.00 70.62 80 MET A O 1
ATOM 595 N N . ALA A 1 81 ? -4.838 11.846 -17.437 1.00 67.69 81 ALA A N 1
ATOM 596 C CA . ALA A 1 81 ? -4.656 13.219 -16.970 1.00 67.69 81 ALA A CA 1
ATOM 597 C C . ALA A 1 81 ? -6.005 13.919 -16.761 1.00 67.69 81 ALA A C 1
ATOM 599 O O . ALA A 1 81 ? -6.179 14.661 -15.798 1.00 67.69 81 ALA A O 1
ATOM 600 N N . GLN A 1 82 ? -6.983 13.648 -17.629 1.00 71.38 82 GLN A N 1
ATOM 601 C CA . GLN A 1 82 ? -8.311 14.243 -17.530 1.00 71.38 82 GLN A CA 1
ATOM 602 C C . GLN A 1 82 ? -9.166 13.611 -16.423 1.00 71.38 82 GLN A C 1
ATOM 604 O O . GLN A 1 82 ? -9.921 14.321 -15.760 1.00 71.38 82 GLN A O 1
ATOM 609 N N . LYS A 1 83 ? -9.078 12.290 -16.216 1.00 74.44 83 LYS A N 1
ATOM 610 C CA . LYS A 1 83 ? -9.831 11.595 -15.157 1.00 74.44 83 LYS A CA 1
ATOM 611 C C . LYS A 1 83 ? -9.088 11.562 -13.823 1.00 74.44 83 LYS A C 1
ATOM 613 O O . LYS A 1 83 ? -9.738 11.619 -12.789 1.00 74.44 83 LYS A O 1
ATOM 618 N N . GLY A 1 84 ? -7.761 11.537 -13.841 1.00 72.31 84 GLY A N 1
ATOM 619 C CA . GLY A 1 84 ? -6.899 11.176 -12.717 1.00 72.31 84 GLY A CA 1
ATOM 620 C C . GLY A 1 84 ? -6.594 9.675 -12.738 1.00 72.31 84 GLY A C 1
ATOM 621 O O . GLY A 1 84 ? -7.506 8.861 -12.871 1.00 72.31 84 GLY A O 1
ATOM 622 N N . TRP A 1 85 ? -5.318 9.306 -12.592 1.00 66.12 85 TRP A N 1
ATOM 623 C CA . TRP A 1 85 ? -4.840 7.912 -12.648 1.00 66.12 85 TRP A CA 1
ATOM 624 C C . TRP A 1 85 ? -5.562 6.985 -11.654 1.00 66.12 85 TRP A C 1
ATOM 626 O O . TRP A 1 85 ? -5.956 5.882 -12.014 1.00 66.12 85 TRP A O 1
ATOM 636 N N . ASP A 1 86 ? -5.842 7.479 -10.447 1.00 69.06 86 ASP A N 1
ATOM 637 C CA . ASP A 1 86 ? -6.514 6.726 -9.380 1.00 69.06 86 ASP A CA 1
ATOM 638 C C . ASP A 1 86 ? -8.020 7.001 -9.282 1.00 69.06 86 ASP A C 1
ATOM 640 O O . ASP A 1 86 ? -8.661 6.600 -8.313 1.00 69.06 86 ASP A O 1
ATOM 644 N N . TYR A 1 87 ? -8.619 7.718 -10.236 1.00 75.62 87 TYR A N 1
ATOM 645 C CA . TYR A 1 87 ? -9.992 8.206 -10.081 1.00 75.62 87 TYR A CA 1
ATOM 646 C C . TYR A 1 87 ? -11.007 7.088 -9.879 1.00 75.62 87 TYR A C 1
ATOM 648 O O . TYR A 1 87 ? -11.871 7.198 -9.012 1.00 75.62 87 TYR A O 1
ATOM 656 N N . ASP A 1 88 ? -10.888 6.001 -10.639 1.00 74.25 88 ASP A N 1
ATOM 657 C CA . ASP A 1 88 ? -11.802 4.869 -10.518 1.00 74.25 88 ASP A CA 1
ATOM 658 C C . ASP A 1 88 ? -11.606 4.127 -9.189 1.00 74.25 88 ASP A C 1
ATOM 660 O O . ASP A 1 88 ? -12.592 3.749 -8.558 1.00 74.25 88 ASP A O 1
ATOM 664 N N . HIS A 1 89 ? -10.365 3.993 -8.712 1.00 79.50 89 HIS A N 1
ATOM 665 C CA . HIS A 1 89 ? -10.069 3.366 -7.424 1.00 79.50 89 HIS A CA 1
ATOM 666 C C . HIS A 1 89 ? -10.565 4.222 -6.252 1.00 79.50 89 HIS A C 1
ATOM 668 O O . HIS A 1 89 ? -11.350 3.756 -5.429 1.00 79.50 89 HIS A O 1
ATOM 674 N N . VAL A 1 90 ? -10.225 5.513 -6.240 1.00 81.31 90 VAL A N 1
ATOM 675 C CA . VAL A 1 90 ? -10.696 6.484 -5.240 1.00 81.31 90 VAL A CA 1
ATOM 676 C C . VAL A 1 90 ? -12.220 6.578 -5.250 1.00 81.31 90 VAL A C 1
ATOM 678 O O . VAL A 1 90 ? -12.853 6.703 -4.201 1.00 81.31 90 VAL A O 1
ATOM 681 N N . ARG A 1 91 ? -12.848 6.504 -6.427 1.00 82.88 91 ARG A N 1
ATOM 682 C CA . ARG A 1 91 ? -14.304 6.493 -6.547 1.00 82.88 91 ARG A CA 1
ATOM 683 C C . ARG A 1 91 ? -14.909 5.221 -5.969 1.00 82.88 91 ARG A C 1
ATOM 685 O O . ARG A 1 91 ? -15.886 5.335 -5.236 1.00 82.88 91 ARG A O 1
ATOM 692 N N . GLN A 1 92 ? -14.343 4.052 -6.259 1.00 85.25 92 GLN A N 1
ATOM 693 C CA . GLN A 1 92 ? -14.797 2.783 -5.690 1.00 85.25 92 GLN A CA 1
ATOM 694 C C . GLN A 1 92 ? -14.657 2.769 -4.168 1.00 85.25 92 GLN A C 1
ATOM 696 O O . GLN A 1 92 ? -15.631 2.462 -3.489 1.00 85.25 92 GLN A O 1
ATOM 701 N N . GLU A 1 93 ? -13.506 3.165 -3.621 1.00 86.31 93 GLU A N 1
ATOM 702 C CA . GLU A 1 93 ? -13.306 3.260 -2.171 1.00 86.31 93 GLU A CA 1
ATOM 703 C C . GLU A 1 93 ? -14.281 4.249 -1.537 1.00 86.31 93 GLU A C 1
ATOM 705 O O . GLU A 1 93 ? -14.915 3.955 -0.528 1.00 86.31 93 GLU A O 1
ATOM 710 N N . ARG A 1 94 ? -14.471 5.419 -2.151 1.00 88.25 94 ARG A N 1
ATOM 711 C CA . ARG A 1 94 ? -15.448 6.403 -1.683 1.00 88.25 94 ARG A CA 1
ATOM 712 C C . ARG A 1 94 ? -16.866 5.844 -1.715 1.00 88.25 94 ARG A C 1
ATOM 714 O O . ARG A 1 94 ? -17.630 6.099 -0.789 1.00 88.25 94 ARG A O 1
ATOM 721 N N . ASP A 1 95 ? -17.242 5.142 -2.776 1.00 87.88 95 ASP A N 1
ATOM 722 C CA . ASP A 1 95 ? -18.583 4.588 -2.930 1.00 87.88 95 ASP A CA 1
ATOM 723 C C . ASP A 1 95 ? -18.804 3.429 -1.937 1.00 87.88 95 ASP A C 1
ATOM 725 O O . ASP A 1 95 ? -19.858 3.376 -1.306 1.00 87.88 95 ASP A O 1
ATOM 729 N N . GLN A 1 96 ? -17.787 2.603 -1.670 1.00 89.06 96 GLN A N 1
ATOM 730 C CA . GLN A 1 96 ? -17.789 1.610 -0.587 1.00 89.06 96 GLN A CA 1
ATOM 731 C C . GLN A 1 96 ? -17.902 2.275 0.790 1.00 89.06 96 GLN A C 1
ATOM 733 O O . GLN A 1 96 ? -18.751 1.905 1.593 1.00 89.06 96 GLN A O 1
ATOM 738 N N . LEU A 1 97 ? -17.116 3.318 1.066 1.00 85.25 97 LEU A N 1
ATOM 739 C CA . LEU A 1 97 ? -17.206 4.083 2.313 1.00 85.25 97 LEU A CA 1
ATOM 740 C C . LEU A 1 97 ? -18.569 4.762 2.471 1.00 85.25 97 LEU A C 1
ATOM 742 O O . LEU A 1 97 ? -19.061 4.895 3.590 1.00 85.25 97 LEU A O 1
ATOM 746 N N . ARG A 1 98 ? -19.197 5.194 1.372 1.00 86.06 98 ARG A N 1
ATOM 747 C CA . ARG A 1 98 ? -20.573 5.702 1.381 1.00 86.06 98 ARG A CA 1
ATOM 748 C C . ARG A 1 98 ? -21.566 4.599 1.715 1.00 86.06 98 ARG A C 1
ATOM 750 O O . ARG A 1 98 ? -22.453 4.871 2.511 1.00 86.06 98 ARG A O 1
ATOM 757 N N . GLN A 1 99 ? -21.410 3.397 1.167 1.00 87.88 99 GLN A N 1
ATOM 758 C CA . GLN A 1 99 ? -22.250 2.247 1.511 1.00 87.88 99 GLN A CA 1
ATOM 759 C C . GLN A 1 99 ? -22.094 1.878 2.990 1.00 87.88 99 GLN A C 1
ATOM 761 O O . GLN A 1 99 ? -23.084 1.874 3.712 1.00 87.88 99 GLN A O 1
ATOM 766 N N . TYR A 1 100 ? -20.863 1.726 3.488 1.00 85.12 100 TYR A N 1
ATOM 767 C CA . TYR A 1 100 ? -20.608 1.478 4.911 1.00 85.12 100 TYR A CA 1
ATOM 768 C C . TYR A 1 100 ? -21.177 2.574 5.809 1.00 85.12 100 TYR A C 1
ATOM 770 O O . TYR A 1 100 ? -21.742 2.286 6.861 1.00 85.12 100 TYR A O 1
ATOM 778 N N . ARG A 1 101 ? -21.057 3.844 5.403 1.00 83.00 101 ARG A N 1
ATOM 779 C CA . ARG A 1 101 ? -21.690 4.948 6.129 1.00 83.00 101 ARG A CA 1
ATOM 780 C C . ARG A 1 101 ? -23.203 4.850 6.092 1.00 83.00 101 ARG A C 1
ATOM 782 O O . ARG A 1 101 ? -23.787 5.063 7.132 1.00 83.00 101 ARG A O 1
ATOM 789 N N . GLN A 1 102 ? -23.824 4.528 4.960 1.00 83.31 102 GLN A N 1
ATOM 790 C CA . GLN A 1 102 ? -25.280 4.375 4.853 1.00 83.31 102 GLN A CA 1
ATOM 791 C C . GLN A 1 102 ? -25.804 3.209 5.699 1.00 83.31 102 GLN A C 1
ATOM 793 O O . GLN A 1 102 ? -26.875 3.322 6.284 1.00 83.31 102 GLN A O 1
ATOM 798 N N . GLU A 1 103 ? -25.048 2.117 5.798 1.00 85.00 103 GLU A N 1
ATOM 799 C CA . GLU A 1 103 ? -25.379 0.975 6.656 1.00 85.00 103 GLU A CA 1
ATOM 800 C C . GLU A 1 103 ? -25.179 1.293 8.145 1.00 85.00 103 GLU A C 1
ATOM 802 O O . GLU A 1 103 ? -25.993 0.902 8.982 1.00 85.00 103 GLU A O 1
ATOM 807 N N . ALA A 1 104 ? -24.121 2.033 8.488 1.00 81.06 104 ALA A N 1
ATOM 808 C CA . ALA A 1 104 ? -23.803 2.400 9.865 1.00 81.06 104 ALA A CA 1
ATOM 809 C C . ALA A 1 104 ? -24.558 3.644 10.371 1.00 81.06 104 ALA A C 1
ATOM 811 O O . ALA A 1 104 ? -24.721 3.788 11.583 1.00 81.06 104 ALA A O 1
ATOM 812 N N . ASP A 1 105 ? -25.022 4.535 9.488 1.00 83.38 105 ASP A N 1
ATOM 813 C CA . ASP A 1 105 ? -25.738 5.770 9.841 1.00 83.38 105 ASP A CA 1
ATOM 814 C C . ASP A 1 105 ? -26.979 5.514 10.696 1.00 83.38 105 ASP A C 1
ATOM 816 O O . ASP A 1 105 ? -27.076 6.144 11.744 1.00 83.38 105 ASP A O 1
ATOM 820 N N . PRO A 1 106 ? -27.897 4.581 10.359 1.00 88.06 106 PRO A N 1
ATOM 821 C CA . PRO A 1 106 ? -29.090 4.365 11.177 1.00 88.06 106 PRO A CA 1
ATOM 822 C C . PRO A 1 106 ? -28.743 3.872 12.588 1.00 88.06 106 PRO A C 1
ATOM 824 O O . PRO A 1 106 ? -29.368 4.286 13.566 1.00 88.06 106 PRO A O 1
ATOM 827 N N . ALA A 1 107 ? -27.714 3.029 12.727 1.00 86.12 107 ALA A N 1
ATOM 828 C CA . ALA A 1 107 ? -27.241 2.578 14.033 1.00 86.12 107 ALA A CA 1
ATOM 829 C C . ALA A 1 107 ? -26.575 3.723 14.817 1.00 86.12 107 ALA A C 1
ATOM 831 O O . ALA A 1 107 ? -26.850 3.912 16.002 1.00 86.12 107 ALA A O 1
ATOM 832 N N . LEU A 1 108 ? -25.735 4.524 14.158 1.00 86.62 108 LEU A N 1
ATOM 833 C CA . LEU A 1 108 ? -25.084 5.682 14.769 1.00 86.62 108 LEU A CA 1
ATOM 834 C C . LEU A 1 108 ? -26.087 6.771 15.154 1.00 86.62 108 LEU A C 1
ATOM 836 O O . LEU A 1 108 ? -25.932 7.379 16.208 1.00 86.62 108 LEU A O 1
ATOM 840 N N . GLU A 1 109 ? -27.101 7.031 14.334 1.00 89.44 109 GLU A N 1
ATOM 841 C CA . GLU A 1 109 ? -28.182 7.977 14.609 1.00 89.44 109 GLU A CA 1
ATOM 842 C C . GLU A 1 109 ? -29.000 7.531 15.821 1.00 89.44 109 GLU A C 1
ATOM 844 O O . GLU A 1 109 ? -29.240 8.329 16.730 1.00 89.44 109 GLU A O 1
ATOM 849 N N . LEU A 1 110 ? -29.337 6.241 15.903 1.00 89.69 110 LEU A N 1
ATOM 850 C CA . LEU A 1 110 ? -30.022 5.676 17.059 1.00 89.69 110 LEU A CA 1
ATOM 851 C C . LEU A 1 110 ? -29.198 5.867 18.341 1.00 89.69 110 LEU A C 1
ATOM 853 O O . LEU A 1 110 ? -29.701 6.421 19.320 1.00 89.69 110 LEU A O 1
ATOM 857 N N . VAL A 1 111 ? -27.917 5.484 18.325 1.00 90.19 111 VAL A N 1
ATOM 858 C CA . VAL A 1 111 ? -27.016 5.657 19.476 1.00 90.19 111 VAL A CA 1
ATOM 859 C C . VAL A 1 111 ? -26.852 7.141 19.828 1.00 90.19 111 VAL A C 1
ATOM 861 O O . VAL A 1 111 ? -26.905 7.494 21.004 1.00 90.19 111 VAL A O 1
ATOM 864 N N . LYS A 1 112 ? -26.734 8.035 18.836 1.00 90.19 112 LYS A N 1
ATOM 865 C CA . LYS A 1 112 ? -26.705 9.494 19.047 1.00 90.19 112 LYS A CA 1
ATOM 866 C C . LYS A 1 112 ? -27.980 9.997 19.719 1.00 90.19 112 LYS A C 1
ATOM 868 O O . LYS A 1 112 ? -27.880 10.789 20.650 1.00 90.19 112 LYS A O 1
ATOM 873 N N . SER A 1 113 ? -29.154 9.540 19.289 1.00 91.25 113 SER A N 1
ATOM 874 C CA . SER A 1 113 ? -30.435 9.956 19.872 1.00 91.25 113 SER A CA 1
ATOM 875 C C . SER A 1 113 ? -30.564 9.521 21.339 1.00 91.25 113 SER A C 1
ATOM 877 O O . SER A 1 113 ? -30.988 10.308 22.189 1.00 91.25 113 SER A O 1
ATOM 879 N N . TYR A 1 114 ? -30.116 8.305 21.672 1.00 90.69 114 TYR A N 1
ATOM 880 C CA . TYR A 1 114 ? -30.087 7.820 23.051 1.00 90.69 114 TYR A CA 1
ATOM 881 C C . TYR A 1 114 ? -29.055 8.555 23.905 1.00 90.69 114 TYR A C 1
ATOM 883 O O . TYR A 1 114 ? -29.350 8.902 25.050 1.00 90.69 114 TYR A O 1
ATOM 891 N N . ALA A 1 115 ? -27.875 8.831 23.353 1.00 91.62 115 ALA A N 1
ATOM 892 C CA . ALA A 1 115 ? -26.844 9.610 24.024 1.00 91.62 115 ALA A CA 1
ATOM 893 C C . ALA A 1 115 ? -27.350 11.033 24.336 1.00 91.62 115 ALA A C 1
ATOM 895 O O . ALA A 1 115 ? -27.312 11.460 25.489 1.00 91.62 115 ALA A O 1
ATOM 896 N N . GLN A 1 116 ? -27.955 11.712 23.352 1.00 92.44 116 GLN A N 1
ATOM 897 C CA . GLN A 1 116 ? -28.563 13.039 23.515 1.00 92.44 116 GLN A CA 1
ATOM 898 C C . GLN A 1 116 ? -29.676 13.052 24.568 1.00 92.44 116 GLN A C 1
ATOM 900 O O . GLN A 1 116 ? -29.713 13.954 25.403 1.00 92.44 116 GLN A O 1
ATOM 905 N N . ARG A 1 117 ? -30.555 12.039 24.583 1.00 92.88 117 ARG A N 1
ATOM 906 C CA . ARG A 1 117 ? -31.636 11.931 25.578 1.00 92.88 117 ARG A CA 1
ATOM 907 C C . ARG A 1 117 ? -31.115 11.786 27.010 1.00 92.88 117 ARG A C 1
ATOM 909 O O . ARG A 1 117 ? -31.756 12.278 27.933 1.00 92.88 117 ARG A O 1
ATOM 916 N N . ASN A 1 118 ? -29.978 11.117 27.189 1.00 88.69 118 ASN A N 1
ATOM 917 C CA . ASN A 1 118 ? -29.335 10.933 28.491 1.00 88.69 118 ASN A CA 1
ATOM 918 C C . ASN A 1 118 ? -28.314 12.038 28.823 1.00 88.69 118 ASN A C 1
ATOM 920 O O . ASN A 1 118 ? -27.686 11.979 29.877 1.00 88.69 118 ASN A O 1
ATOM 924 N N . GLY A 1 119 ? -28.131 13.033 27.944 1.00 89.50 119 GLY A N 1
ATOM 925 C CA . GLY A 1 119 ? -27.137 14.096 28.119 1.00 89.50 119 GLY A CA 1
ATOM 926 C C . GLY A 1 119 ? -25.683 13.605 28.105 1.00 89.50 119 GLY A C 1
ATOM 927 O O . GLY A 1 119 ? -24.811 14.288 28.633 1.00 89.50 119 GLY A O 1
ATOM 928 N N . MET A 1 120 ? -25.420 12.425 27.537 1.00 91.56 120 MET A N 1
ATOM 929 C CA . MET A 1 120 ? -24.095 11.800 27.453 1.00 91.56 120 MET A CA 1
ATOM 930 C C . MET A 1 120 ? -23.538 11.903 26.028 1.00 91.56 120 MET A C 1
ATOM 932 O O . MET A 1 120 ? -24.294 12.054 25.066 1.00 91.56 120 MET A O 1
ATOM 936 N N . SER A 1 121 ? -22.214 11.808 25.863 1.00 91.50 121 SER A N 1
ATOM 937 C CA . SER A 1 121 ? -21.626 11.662 24.527 1.00 91.50 121 SER A CA 1
ATOM 938 C C . SER A 1 121 ? -21.887 10.256 23.967 1.00 91.50 121 SER A C 1
ATOM 940 O O . SER A 1 121 ? -22.196 9.326 24.710 1.00 91.50 121 SER A O 1
ATOM 942 N N . VAL A 1 122 ? -21.752 10.074 22.648 1.00 88.44 122 VAL A N 1
ATOM 943 C CA . VAL A 1 122 ? -21.897 8.750 22.005 1.00 88.44 122 VAL A CA 1
ATOM 944 C C . VAL A 1 122 ? -20.921 7.735 22.608 1.00 88.44 122 VAL A C 1
ATOM 946 O O . VAL A 1 122 ? -21.304 6.595 22.847 1.00 88.44 122 VAL A O 1
ATOM 949 N N . GLY A 1 123 ? -19.683 8.155 22.888 1.00 87.88 123 GLY A N 1
ATOM 950 C CA . GLY A 1 123 ? -18.677 7.303 23.526 1.00 87.88 123 GLY A CA 1
ATOM 951 C C . GLY A 1 123 ? -19.057 6.936 24.959 1.00 87.88 123 GLY A C 1
ATOM 952 O O . GLY A 1 123 ? -19.053 5.760 25.304 1.00 87.88 123 GLY A O 1
ATOM 953 N N . ASP A 1 124 ? -19.476 7.916 25.762 1.00 88.00 124 ASP A N 1
ATOM 954 C CA . ASP A 1 124 ? -19.855 7.673 27.162 1.00 88.00 124 ASP A CA 1
ATOM 955 C C . ASP A 1 124 ? -21.118 6.810 27.275 1.00 88.00 124 ASP A C 1
ATOM 957 O O . ASP A 1 124 ? -21.249 6.008 28.197 1.00 88.00 124 ASP A O 1
ATOM 961 N N . TYR A 1 125 ? -22.047 6.940 26.323 1.00 89.81 125 TYR A N 1
ATOM 962 C CA . TYR A 1 125 ? -23.238 6.100 26.266 1.00 89.81 125 TYR A CA 1
ATOM 963 C C . TYR A 1 125 ? -22.896 4.645 25.913 1.00 89.81 125 TYR A C 1
ATOM 965 O O . TYR A 1 125 ? -23.466 3.733 26.506 1.00 89.81 125 TYR A O 1
ATOM 973 N N . LEU A 1 126 ? -21.941 4.407 25.006 1.00 89.25 126 LEU A N 1
ATOM 974 C CA . LEU A 1 126 ? -21.443 3.055 24.720 1.00 89.25 126 LEU A CA 1
ATOM 975 C C . LEU A 1 126 ? -20.743 2.447 25.943 1.00 89.25 126 LEU A C 1
ATOM 977 O O . LEU A 1 126 ? -21.023 1.299 26.293 1.00 89.25 126 LEU A O 1
ATOM 981 N N . ASP A 1 127 ? -19.913 3.234 26.634 1.00 89.12 127 ASP A N 1
ATOM 982 C CA . ASP A 1 127 ? -19.250 2.835 27.881 1.00 89.12 127 ASP A CA 1
ATOM 983 C C . ASP A 1 127 ? -20.296 2.504 28.970 1.00 89.12 127 ASP A C 1
ATOM 985 O O . ASP A 1 127 ? -20.189 1.495 29.675 1.00 89.12 127 ASP A O 1
ATOM 989 N N . TYR A 1 128 ? -21.368 3.299 29.063 1.00 88.38 128 TYR A N 1
ATOM 990 C CA . TYR A 1 128 ? -22.500 3.041 29.952 1.00 88.38 128 TYR A CA 1
ATOM 991 C C . TYR A 1 128 ? -23.260 1.763 29.575 1.00 88.38 128 TYR A C 1
ATOM 993 O O . TYR A 1 128 ? -23.506 0.936 30.451 1.00 88.38 128 TYR A O 1
ATOM 1001 N N . CYS A 1 129 ? -23.600 1.554 28.300 1.00 88.81 129 CYS A N 1
ATOM 1002 C CA . CYS A 1 129 ? -24.249 0.328 27.827 1.00 88.81 129 CYS A CA 1
ATOM 1003 C C . CYS A 1 129 ? -23.415 -0.912 28.162 1.00 88.81 129 CYS A C 1
ATOM 1005 O O . CYS A 1 129 ? -23.953 -1.895 28.672 1.00 88.81 129 CYS A O 1
ATOM 1007 N N . ARG A 1 130 ? -22.097 -0.842 27.950 1.00 89.75 130 ARG A N 1
ATOM 1008 C CA . ARG A 1 130 ? -21.162 -1.919 28.285 1.00 89.75 130 ARG A CA 1
ATOM 1009 C C . ARG A 1 130 ? -21.110 -2.185 29.788 1.00 89.75 130 ARG A C 1
ATOM 1011 O O . ARG A 1 130 ? -21.158 -3.335 30.220 1.00 89.75 130 ARG A O 1
ATOM 1018 N N . LYS A 1 131 ? -21.076 -1.127 30.602 1.00 89.94 131 LYS A N 1
ATOM 1019 C CA . LYS A 1 131 ? -21.153 -1.230 32.065 1.00 89.94 131 LYS A CA 1
ATOM 1020 C C . LYS A 1 131 ? -22.475 -1.868 32.515 1.00 89.94 131 LYS A C 1
ATOM 1022 O O . LYS A 1 131 ? -22.452 -2.734 33.384 1.00 89.94 131 LYS A O 1
ATOM 1027 N N . GLN A 1 132 ? -23.608 -1.479 31.926 1.00 88.38 132 GLN A N 1
ATOM 1028 C CA . GLN A 1 132 ? -24.922 -2.057 32.235 1.00 88.38 132 GLN A CA 1
ATOM 1029 C C . GLN A 1 132 ? -25.002 -3.542 31.863 1.00 88.38 132 GLN A C 1
ATOM 1031 O O . GLN A 1 132 ? -25.534 -4.327 32.642 1.00 88.38 132 GLN A O 1
ATOM 1036 N N . GLU A 1 133 ? -24.431 -3.947 30.726 1.00 90.44 133 GLU A N 1
ATOM 1037 C CA . GLU A 1 133 ? -24.324 -5.356 30.330 1.00 90.44 133 GLU A CA 1
ATOM 1038 C C . GLU A 1 133 ? -23.530 -6.165 31.370 1.00 90.44 133 GLU A C 1
ATOM 1040 O O . GLU A 1 133 ? -23.992 -7.204 31.838 1.00 90.44 133 GLU A O 1
ATOM 1045 N N . LEU A 1 134 ? -22.377 -5.653 31.812 1.00 89.69 134 LEU A N 1
ATOM 1046 C CA . LEU A 1 134 ? -21.560 -6.302 32.842 1.00 89.69 134 LEU A CA 1
ATOM 1047 C C . LEU A 1 134 ? -22.305 -6.419 34.181 1.00 89.69 134 LEU A C 1
ATOM 1049 O O . LEU A 1 134 ? -22.276 -7.478 34.814 1.00 89.69 134 LEU A O 1
ATOM 1053 N N . ILE A 1 135 ? -23.034 -5.379 34.588 1.00 90.81 135 ILE A N 1
ATOM 1054 C CA . ILE A 1 135 ? -23.880 -5.425 35.789 1.00 90.81 135 ILE A CA 1
ATOM 1055 C C . ILE A 1 135 ? -24.997 -6.468 35.626 1.00 90.81 135 ILE A C 1
ATOM 1057 O O . ILE A 1 135 ? -25.237 -7.257 36.540 1.00 90.81 1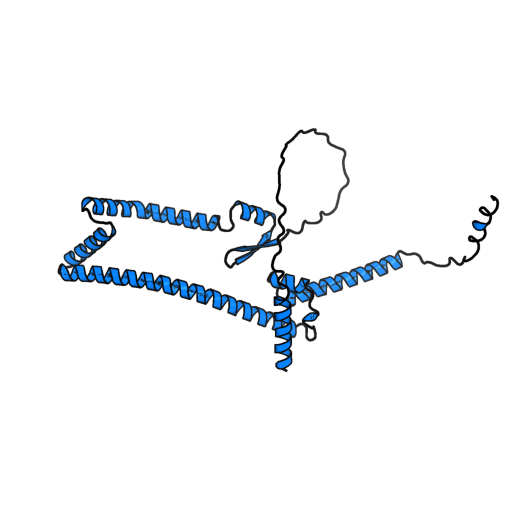35 ILE A O 1
ATOM 1061 N N . ALA A 1 136 ? -25.629 -6.546 34.450 1.00 89.81 136 ALA A N 1
ATOM 1062 C CA . ALA A 1 136 ? -26.658 -7.543 34.149 1.00 89.81 136 ALA A CA 1
ATOM 1063 C C . ALA A 1 136 ? -26.118 -8.985 34.168 1.00 89.81 136 ALA A C 1
ATOM 1065 O O . ALA A 1 136 ? -26.843 -9.904 34.545 1.00 89.81 136 ALA A O 1
ATOM 1066 N N . THR A 1 137 ? -24.836 -9.192 33.841 1.00 88.62 137 THR A N 1
ATOM 1067 C CA . THR A 1 137 ? -24.155 -10.492 34.005 1.00 88.62 137 THR A CA 1
ATOM 1068 C C . THR A 1 137 ? -23.807 -10.841 35.459 1.00 88.62 137 THR A C 1
ATOM 1070 O O . THR A 1 137 ? -23.255 -11.909 35.718 1.00 88.62 137 THR A O 1
ATOM 1073 N N . GLY A 1 138 ? -24.150 -9.975 36.419 1.00 87.38 138 GLY A N 1
ATOM 1074 C CA . GLY A 1 138 ? -23.962 -10.203 37.851 1.00 87.38 138 GLY A CA 1
ATOM 1075 C C . GLY A 1 138 ? -22.675 -9.612 38.433 1.00 87.38 138 GLY A C 1
ATOM 1076 O O . GLY A 1 138 ? -22.310 -9.966 39.553 1.00 87.38 138 GLY A O 1
ATOM 1077 N N . MET A 1 139 ? -21.972 -8.731 37.707 1.00 83.88 139 MET A N 1
ATOM 1078 C CA . MET A 1 139 ? -20.810 -8.013 38.249 1.00 83.88 139 MET A CA 1
ATOM 1079 C C . MET A 1 139 ? -21.219 -6.801 39.081 1.00 83.88 139 MET A C 1
ATOM 1081 O O . MET A 1 139 ? -22.211 -6.130 38.802 1.00 83.88 139 MET A O 1
ATOM 1085 N N . ASN A 1 140 ? -20.408 -6.489 40.091 1.00 89.00 140 ASN A N 1
ATOM 1086 C CA . ASN A 1 140 ? -20.568 -5.267 40.865 1.00 89.00 140 ASN A CA 1
ATOM 1087 C C . ASN A 1 140 ? -20.255 -4.030 40.002 1.00 89.00 140 ASN A C 1
ATOM 1089 O O . ASN A 1 140 ? -19.449 -4.084 39.072 1.00 89.00 140 ASN A O 1
ATOM 1093 N N . GLU A 1 141 ? -20.857 -2.891 40.339 1.00 86.62 141 GLU A N 1
ATOM 1094 C CA . GLU A 1 141 ? -20.739 -1.641 39.588 1.00 86.62 141 GLU A CA 1
ATOM 1095 C C . GLU A 1 141 ? -19.286 -1.145 39.471 1.00 86.62 141 GLU A C 1
ATOM 1097 O O . GLU A 1 141 ? -18.887 -0.629 38.423 1.00 86.62 141 GLU A O 1
ATOM 1102 N N . GLN A 1 142 ? -18.492 -1.329 40.530 1.00 87.12 142 GLN A N 1
ATOM 1103 C CA . GLN A 1 142 ? -17.077 -0.945 40.562 1.00 87.12 142 GLN A CA 1
ATOM 1104 C C . GLN A 1 142 ? -16.225 -1.818 39.633 1.00 87.12 142 GLN A C 1
ATOM 1106 O O . GLN A 1 142 ? -15.428 -1.294 38.856 1.00 87.12 142 GLN A O 1
ATOM 1111 N N . ASP A 1 143 ? -16.445 -3.134 39.651 1.00 87.56 143 ASP A N 1
ATOM 1112 C CA . ASP A 1 143 ? -15.726 -4.076 38.789 1.00 87.56 143 ASP A CA 1
ATOM 1113 C C . ASP A 1 143 ? -16.120 -3.899 37.317 1.00 87.56 143 ASP A C 1
ATOM 1115 O O . ASP A 1 143 ? -15.274 -3.979 36.424 1.00 87.56 143 ASP A O 1
ATOM 1119 N N . ALA A 1 144 ? -17.397 -3.605 37.053 1.00 86.50 144 ALA A N 1
ATOM 1120 C CA . ALA A 1 144 ? -17.892 -3.296 35.717 1.00 86.50 144 ALA A CA 1
ATOM 1121 C C . ALA A 1 144 ? -17.241 -2.021 35.155 1.00 86.50 144 ALA A C 1
ATOM 1123 O O . ALA A 1 144 ? -16.781 -2.019 34.014 1.00 86.50 144 ALA A O 1
ATOM 1124 N N . ALA A 1 145 ? -17.141 -0.957 35.961 1.00 88.44 145 ALA A N 1
ATOM 1125 C CA . ALA A 1 145 ? -16.470 0.278 35.557 1.00 88.44 145 ALA A CA 1
ATOM 1126 C C . ALA A 1 145 ? -14.970 0.064 35.285 1.00 88.44 145 ALA A C 1
ATOM 1128 O O . ALA A 1 145 ? -14.467 0.527 34.262 1.00 88.44 145 ALA A O 1
ATOM 1129 N N . ALA A 1 146 ? -14.277 -0.690 36.148 1.00 90.12 146 ALA A N 1
ATOM 1130 C CA . ALA A 1 146 ? -12.862 -1.015 35.967 1.00 90.12 146 ALA A CA 1
ATOM 1131 C C . ALA A 1 146 ? -12.606 -1.838 34.692 1.00 90.12 146 ALA A C 1
ATOM 1133 O O . ALA A 1 146 ? -11.603 -1.647 34.010 1.00 90.12 146 ALA A O 1
ATOM 1134 N N . ARG A 1 147 ? -13.516 -2.745 34.321 1.00 88.94 147 ARG A N 1
ATOM 1135 C CA . ARG A 1 147 ? -13.395 -3.509 33.069 1.00 88.94 147 ARG A CA 1
ATOM 1136 C C . ARG A 1 147 ? -13.529 -2.633 31.829 1.00 88.94 147 ARG A C 1
ATOM 1138 O O . ARG A 1 147 ? -12.728 -2.787 30.912 1.00 88.94 147 ARG A O 1
ATOM 1145 N N . VAL A 1 148 ? -14.497 -1.717 31.812 1.00 90.81 148 VAL A N 1
ATOM 1146 C CA . VAL A 1 148 ? -14.709 -0.802 30.678 1.00 90.81 148 VAL A CA 1
ATOM 1147 C C . VAL A 1 148 ? -13.513 0.138 30.501 1.00 90.81 148 VAL A C 1
ATOM 1149 O O . VAL A 1 148 ? -13.043 0.314 29.378 1.00 90.81 148 VAL A O 1
ATOM 1152 N N . SER A 1 149 ? -12.954 0.682 31.590 1.00 89.06 149 SER A N 1
ATOM 1153 C CA . SER A 1 149 ? -11.761 1.537 31.499 1.00 89.06 149 SER A CA 1
ATOM 1154 C C . SER A 1 149 ? -10.543 0.774 30.973 1.00 89.06 149 SER A C 1
ATOM 1156 O O . SER A 1 149 ? -9.854 1.264 30.083 1.00 89.06 149 SER A O 1
ATOM 1158 N N . MET A 1 150 ? -10.321 -0.458 31.444 1.00 92.44 150 MET A N 1
ATOM 1159 C CA . MET A 1 150 ? -9.231 -1.311 30.954 1.00 92.44 150 MET A CA 1
ATOM 1160 C C . MET A 1 150 ? -9.409 -1.704 29.479 1.00 92.44 150 MET A C 1
ATOM 1162 O O . MET A 1 150 ? -8.429 -1.788 28.738 1.00 92.44 150 MET A O 1
ATOM 1166 N N . GLU A 1 151 ? -10.644 -1.955 29.032 1.00 90.69 151 GLU A N 1
ATOM 1167 C CA . GLU A 1 151 ? -10.957 -2.239 27.625 1.00 90.69 151 GLU A CA 1
ATOM 1168 C C . GLU A 1 151 ? -10.634 -1.029 26.736 1.00 90.69 151 GLU A C 1
ATOM 1170 O O . GLU A 1 151 ? -9.991 -1.189 25.696 1.00 90.69 151 GLU A O 1
ATOM 1175 N N . LYS A 1 152 ? -10.987 0.180 27.188 1.00 90.56 152 LYS A N 1
ATOM 1176 C CA . LYS A 1 152 ? -10.691 1.446 26.505 1.00 90.56 152 LYS A CA 1
ATOM 1177 C C . LYS A 1 152 ? -9.191 1.717 26.407 1.00 90.56 152 LYS A C 1
ATOM 1179 O O . LYS A 1 152 ? -8.684 1.903 25.306 1.00 90.56 152 LYS A O 1
ATOM 1184 N N . GLU A 1 153 ? -8.465 1.624 27.521 1.00 92.25 153 GLU A N 1
ATOM 1185 C CA . GLU A 1 153 ? -7.004 1.779 27.539 1.00 92.25 153 GLU A CA 1
ATOM 1186 C C . GLU A 1 153 ? -6.315 0.761 26.623 1.00 92.25 153 GLU A C 1
ATOM 1188 O O . GLU A 1 153 ? -5.395 1.095 25.875 1.00 92.25 153 GLU A O 1
ATOM 1193 N N . ARG A 1 154 ? -6.786 -0.493 26.622 1.00 92.94 154 ARG A N 1
ATOM 1194 C CA . ARG A 1 154 ? -6.264 -1.526 25.724 1.00 92.94 154 ARG A CA 1
ATOM 1195 C C . ARG A 1 154 ? -6.557 -1.210 24.259 1.00 92.94 154 ARG A C 1
ATOM 1197 O O . ARG A 1 154 ? -5.693 -1.460 23.420 1.00 92.94 154 ARG A O 1
ATOM 1204 N N . ALA A 1 155 ? -7.741 -0.689 23.945 1.00 91.62 155 ALA A N 1
ATOM 1205 C CA . ALA A 1 155 ? -8.099 -0.273 22.593 1.00 91.62 155 ALA A CA 1
ATOM 1206 C C . ALA A 1 155 ? -7.236 0.908 22.119 1.00 91.62 155 ALA A C 1
ATOM 1208 O O . ALA A 1 155 ? -6.749 0.884 20.989 1.00 91.62 155 ALA A O 1
ATOM 1209 N N . ASP A 1 156 ? -6.973 1.888 22.984 1.00 92.25 156 ASP A N 1
ATOM 1210 C CA . ASP A 1 156 ? -6.119 3.037 22.672 1.0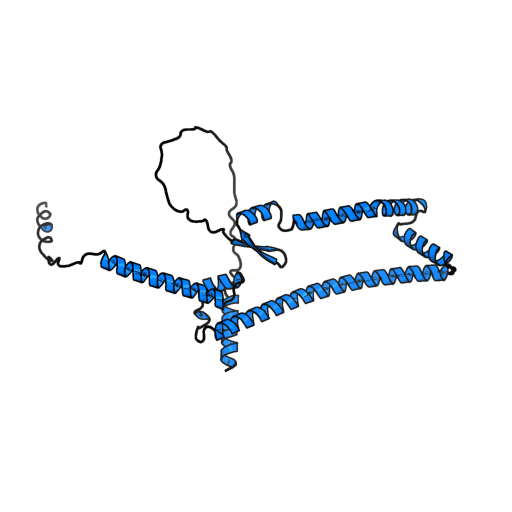0 92.25 156 ASP A CA 1
ATOM 1211 C C . ASP A 1 156 ? -4.659 2.616 22.463 1.00 92.25 156 ASP A C 1
ATOM 1213 O O . ASP A 1 156 ? -4.041 2.978 21.460 1.00 92.25 156 ASP A O 1
ATOM 1217 N N . LEU A 1 157 ? -4.124 1.758 23.338 1.00 95.56 157 LEU A N 1
ATOM 1218 C CA . LEU A 1 157 ? -2.791 1.176 23.162 1.00 95.56 157 LEU A CA 1
ATOM 1219 C C . LEU A 1 157 ? -2.698 0.322 21.892 1.00 95.56 157 LEU A C 1
ATOM 1221 O O . LEU A 1 157 ? -1.660 0.317 21.231 1.00 95.56 157 LEU A O 1
ATOM 1225 N N . ALA A 1 158 ? -3.757 -0.408 21.533 1.00 95.38 158 ALA A N 1
ATOM 1226 C CA . ALA A 1 158 ? -3.797 -1.181 20.296 1.00 95.38 158 ALA A CA 1
ATOM 1227 C C . ALA A 1 158 ? -3.782 -0.273 19.058 1.00 95.38 158 ALA A C 1
ATOM 1229 O O . ALA A 1 158 ? -3.046 -0.566 18.119 1.00 95.38 158 ALA A O 1
ATOM 1230 N N . ARG A 1 159 ? -4.524 0.844 19.072 1.00 94.19 159 ARG A N 1
ATOM 1231 C CA . ARG A 1 159 ? -4.503 1.851 17.996 1.00 94.19 159 ARG A CA 1
ATOM 1232 C C . ARG A 1 159 ? -3.120 2.473 17.836 1.00 94.19 159 ARG A C 1
ATOM 1234 O O . ARG A 1 159 ? -2.578 2.447 16.739 1.00 94.19 159 ARG A O 1
ATOM 1241 N N . GLN A 1 160 ? -2.506 2.917 18.933 1.00 94.62 160 GLN A N 1
ATOM 1242 C CA . GLN A 1 160 ? -1.146 3.469 18.908 1.00 94.62 160 GLN A CA 1
ATOM 1243 C C . GLN A 1 160 ? -0.123 2.453 18.385 1.00 94.62 160 GLN A C 1
ATOM 1245 O O . GLN A 1 160 ? 0.737 2.784 17.573 1.00 94.62 160 GLN A O 1
ATOM 1250 N N . ARG A 1 161 ? -0.216 1.188 18.816 1.00 95.44 161 ARG A N 1
ATOM 1251 C CA . ARG A 1 161 ? 0.656 0.118 18.309 1.00 95.44 161 ARG A CA 1
ATOM 1252 C C . ARG A 1 161 ? 0.445 -0.136 16.822 1.00 95.44 161 ARG A C 1
ATOM 1254 O O . ARG A 1 161 ? 1.434 -0.311 16.122 1.00 95.44 161 ARG A O 1
ATOM 1261 N N . ALA A 1 162 ? -0.800 -0.139 16.352 1.00 95.31 162 ALA A N 1
ATOM 1262 C CA . ALA A 1 162 ? -1.114 -0.316 14.939 1.00 95.31 162 ALA A CA 1
ATOM 1263 C C . ALA A 1 162 ? -0.553 0.833 14.085 1.00 95.31 162 ALA A C 1
ATOM 1265 O O . ALA A 1 162 ? 0.018 0.573 13.032 1.00 95.31 162 ALA A O 1
ATOM 1266 N N . GLU A 1 163 ? -0.636 2.080 14.556 1.00 94.06 163 GLU A N 1
ATOM 1267 C CA . GLU A 1 163 ? -0.035 3.240 13.881 1.00 94.06 163 GLU A CA 1
ATOM 1268 C C . GLU A 1 163 ? 1.494 3.128 13.795 1.00 94.06 163 GLU A C 1
ATOM 1270 O O . GLU A 1 163 ? 2.075 3.313 12.725 1.00 94.06 163 GLU A O 1
ATOM 1275 N N . ILE A 1 164 ? 2.155 2.762 14.900 1.00 95.19 164 ILE A N 1
ATOM 1276 C CA . ILE A 1 164 ? 3.613 2.566 14.930 1.00 95.19 164 ILE A CA 1
ATOM 1277 C C . ILE A 1 164 ? 4.030 1.413 14.010 1.00 95.19 164 ILE A C 1
ATOM 1279 O O . ILE A 1 164 ? 5.013 1.535 13.281 1.00 95.19 164 ILE A O 1
ATOM 1283 N N . GLN A 1 165 ? 3.294 0.300 14.031 1.00 94.69 165 GLN A N 1
ATOM 1284 C CA . GLN A 1 165 ? 3.555 -0.843 13.158 1.00 94.69 165 GLN A CA 1
ATOM 1285 C C . GLN A 1 165 ? 3.375 -0.475 11.688 1.00 94.69 165 GLN A C 1
ATOM 1287 O O . GLN A 1 165 ? 4.269 -0.750 10.900 1.00 94.69 165 GLN A O 1
ATOM 1292 N N . ALA A 1 166 ? 2.298 0.228 11.328 1.00 94.88 166 ALA A N 1
ATOM 1293 C CA . ALA A 1 166 ? 2.074 0.681 9.958 1.00 94.88 166 ALA A CA 1
ATOM 1294 C C . ALA A 1 166 ? 3.213 1.585 9.457 1.00 94.88 166 ALA A C 1
ATOM 1296 O O . ALA A 1 166 ? 3.671 1.433 8.325 1.00 94.88 166 ALA A O 1
ATOM 1297 N N . TYR A 1 167 ? 3.723 2.479 10.310 1.00 93.88 167 TYR A N 1
ATOM 1298 C CA . TYR A 1 167 ? 4.882 3.311 9.982 1.00 93.88 167 TYR A CA 1
ATOM 1299 C C . TYR A 1 167 ? 6.160 2.479 9.774 1.00 93.88 167 TYR A C 1
ATOM 1301 O O . TYR A 1 167 ? 6.894 2.687 8.805 1.00 93.88 167 TYR A O 1
ATOM 1309 N N . GLN A 1 168 ? 6.423 1.510 10.656 1.00 94.12 168 GLN A N 1
ATOM 1310 C CA . GLN A 1 168 ? 7.572 0.606 10.526 1.00 94.12 168 GLN A CA 1
ATOM 1311 C C . GLN A 1 168 ? 7.472 -0.277 9.282 1.00 94.12 168 GLN A C 1
ATOM 1313 O O . GLN A 1 168 ? 8.467 -0.464 8.585 1.00 94.12 168 GLN A O 1
ATOM 1318 N N . ASP A 1 169 ? 6.287 -0.795 8.977 1.00 93.88 169 ASP A N 1
ATOM 1319 C CA . ASP A 1 169 ? 6.036 -1.625 7.804 1.00 93.88 169 ASP A CA 1
ATOM 1320 C C . ASP A 1 169 ? 6.213 -0.829 6.514 1.00 93.88 169 ASP A C 1
ATOM 1322 O O . ASP A 1 169 ? 6.829 -1.335 5.577 1.00 93.88 169 ASP A O 1
ATOM 1326 N N . GLN A 1 170 ? 5.768 0.432 6.483 1.00 90.75 170 GLN A N 1
ATOM 1327 C CA . GLN A 1 170 ? 6.009 1.331 5.356 1.00 90.75 170 GLN A CA 1
ATOM 1328 C C . GLN A 1 170 ? 7.507 1.593 5.154 1.00 90.75 170 GLN A C 1
ATOM 1330 O O . GLN A 1 170 ? 8.005 1.559 4.031 1.00 90.75 170 GLN A O 1
ATOM 1335 N N . GLN A 1 171 ? 8.260 1.822 6.229 1.00 91.06 171 GLN A N 1
ATOM 1336 C CA . GLN A 1 171 ? 9.704 2.020 6.117 1.00 91.06 171 GLN A CA 1
ATOM 1337 C C . GLN A 1 171 ? 10.418 0.730 5.678 1.00 91.06 171 GLN A C 1
ATOM 1339 O O . GLN A 1 171 ? 11.282 0.754 4.800 1.00 91.06 171 GLN A O 1
ATOM 1344 N N . ASN A 1 172 ? 10.022 -0.414 6.238 1.00 94.44 172 ASN A N 1
ATOM 1345 C CA . ASN A 1 172 ? 10.571 -1.719 5.888 1.00 94.44 172 ASN A CA 1
ATOM 1346 C C . ASN A 1 172 ? 10.237 -2.129 4.452 1.00 94.44 172 ASN A C 1
ATOM 1348 O O . ASN A 1 172 ? 11.073 -2.759 3.806 1.00 94.44 172 ASN A O 1
ATOM 1352 N N . SER A 1 173 ? 9.048 -1.804 3.937 1.00 91.50 173 SER A N 1
ATOM 1353 C CA . SER A 1 173 ? 8.679 -2.105 2.553 1.00 91.50 173 SER A CA 1
ATOM 1354 C C . SER A 1 173 ? 9.519 -1.290 1.576 1.00 91.50 173 SER A C 1
ATOM 1356 O O . SER A 1 173 ? 10.061 -1.871 0.641 1.00 91.50 173 SER A O 1
ATOM 1358 N N . VAL A 1 174 ? 9.736 0.003 1.839 1.00 92.50 174 VAL A N 1
ATOM 1359 C CA . VAL A 1 174 ? 10.626 0.855 1.032 1.00 92.50 174 VAL A CA 1
ATOM 1360 C C . VAL A 1 174 ? 12.053 0.306 1.030 1.00 92.50 174 VAL A C 1
ATOM 1362 O O . VAL A 1 174 ? 12.651 0.149 -0.034 1.00 92.50 174 VAL A O 1
ATOM 1365 N N . LEU A 1 175 ? 12.591 -0.061 2.199 1.00 92.81 175 LEU A N 1
ATOM 1366 C CA . LEU A 1 175 ? 13.926 -0.662 2.297 1.00 92.81 175 LEU A CA 1
ATOM 1367 C C . LEU A 1 175 ? 14.014 -2.004 1.560 1.00 92.81 175 LEU A C 1
ATOM 1369 O O . LEU A 1 175 ? 14.982 -2.244 0.840 1.00 92.81 175 LEU A O 1
ATOM 1373 N N . LYS A 1 176 ? 13.005 -2.873 1.698 1.00 93.44 176 LYS A N 1
ATOM 1374 C CA . LYS A 1 176 ? 12.944 -4.155 0.982 1.00 93.44 176 LYS A CA 1
ATOM 1375 C C . LYS A 1 176 ? 12.850 -3.957 -0.525 1.00 93.44 176 LYS A C 1
ATOM 1377 O O . LYS A 1 176 ? 13.577 -4.628 -1.249 1.00 93.44 176 LYS A O 1
ATOM 1382 N N . HIS A 1 177 ? 12.011 -3.039 -1.000 1.00 90.56 177 HIS A N 1
ATOM 1383 C CA . HIS A 1 177 ? 11.908 -2.723 -2.422 1.00 90.56 177 HIS A CA 1
ATOM 1384 C C . HIS A 1 177 ? 13.228 -2.176 -2.965 1.00 90.56 177 HIS A C 1
ATOM 1386 O O . HIS A 1 177 ? 13.690 -2.643 -4.003 1.00 90.56 177 HIS A O 1
ATOM 1392 N N . ALA A 1 178 ? 13.892 -1.273 -2.239 1.00 89.81 178 ALA A N 1
ATOM 1393 C CA . ALA A 1 178 ? 15.208 -0.771 -2.624 1.00 89.81 178 ALA A CA 1
ATOM 1394 C C . ALA A 1 178 ? 16.263 -1.894 -2.681 1.00 89.81 178 ALA A C 1
ATOM 1396 O O . ALA A 1 178 ? 17.034 -1.972 -3.638 1.00 89.81 178 ALA A O 1
ATOM 1397 N N . GLN A 1 179 ? 16.274 -2.804 -1.700 1.00 91.62 179 GLN A N 1
ATOM 1398 C CA . GLN A 1 179 ? 17.170 -3.966 -1.700 1.00 91.62 179 GLN A CA 1
ATOM 1399 C C . GLN A 1 179 ? 16.879 -4.928 -2.856 1.00 91.62 179 GLN A C 1
ATOM 1401 O O . GLN A 1 179 ? 17.813 -5.373 -3.518 1.00 91.62 179 GLN A O 1
ATOM 1406 N N . GLN A 1 180 ? 15.608 -5.227 -3.127 1.00 90.88 180 GLN A N 1
ATOM 1407 C CA . GLN A 1 180 ? 15.197 -6.084 -4.241 1.00 90.88 180 GLN A CA 1
ATOM 1408 C C . GLN A 1 180 ? 15.588 -5.477 -5.587 1.00 90.88 180 GLN A C 1
ATOM 1410 O O . GLN A 1 180 ? 16.137 -6.179 -6.429 1.00 90.88 180 GLN A O 1
ATOM 1415 N N . GLN A 1 181 ? 15.376 -4.171 -5.776 1.00 87.56 181 GLN A N 1
ATOM 1416 C CA . GLN A 1 181 ? 15.808 -3.464 -6.983 1.00 87.56 181 GLN A CA 1
ATOM 1417 C C . GLN A 1 181 ? 17.329 -3.515 -7.142 1.00 87.56 181 GLN A C 1
ATOM 1419 O O . GLN A 1 181 ? 17.820 -3.812 -8.228 1.00 87.56 181 GLN A O 1
ATOM 1424 N N . ALA A 1 182 ? 18.089 -3.289 -6.066 1.00 87.44 182 ALA A N 1
ATOM 1425 C CA . ALA A 1 182 ? 19.542 -3.406 -6.108 1.00 87.44 182 ALA A CA 1
ATOM 1426 C C . ALA A 1 182 ? 19.989 -4.834 -6.467 1.00 87.44 182 ALA A C 1
ATOM 1428 O O . ALA A 1 182 ? 20.850 -5.000 -7.323 1.00 87.44 182 ALA A O 1
ATOM 1429 N N . GLN A 1 183 ? 19.387 -5.866 -5.870 1.00 90.06 183 GLN A N 1
ATOM 1430 C CA . GLN A 1 183 ? 19.695 -7.267 -6.183 1.00 90.06 183 GLN A CA 1
ATOM 1431 C C . GLN A 1 183 ? 19.347 -7.631 -7.630 1.00 90.06 183 GLN A C 1
ATOM 1433 O O . GLN A 1 183 ? 20.169 -8.248 -8.304 1.00 90.06 183 GLN A O 1
ATOM 1438 N N . ALA A 1 184 ? 18.181 -7.209 -8.124 1.00 87.75 184 ALA A N 1
ATOM 1439 C CA . ALA A 1 184 ? 17.771 -7.426 -9.508 1.00 87.75 184 ALA A CA 1
ATOM 1440 C C . ALA A 1 184 ? 18.751 -6.770 -10.493 1.00 87.75 184 ALA A C 1
ATOM 1442 O O . ALA A 1 184 ? 19.165 -7.413 -11.453 1.00 87.75 184 ALA A O 1
ATOM 1443 N N . ARG A 1 185 ? 19.206 -5.537 -10.212 1.00 85.25 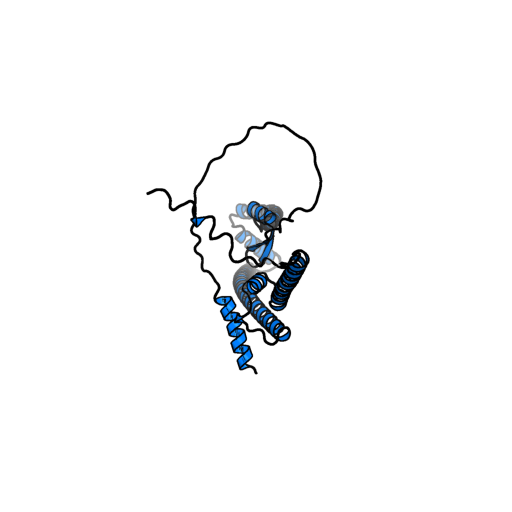185 ARG A N 1
ATOM 1444 C CA . ARG A 1 185 ? 20.246 -4.870 -11.015 1.00 85.25 185 ARG A CA 1
ATOM 1445 C C . ARG A 1 185 ? 21.552 -5.659 -11.033 1.00 85.25 185 ARG A C 1
ATOM 1447 O O . ARG A 1 185 ? 22.134 -5.837 -12.096 1.00 85.25 185 ARG A O 1
ATOM 1454 N N . LYS A 1 186 ? 22.007 -6.162 -9.880 1.00 86.56 186 LYS A N 1
ATOM 1455 C CA . LYS A 1 186 ? 23.237 -6.969 -9.810 1.00 86.56 186 LYS A CA 1
ATOM 1456 C C . LYS A 1 186 ? 23.133 -8.244 -10.646 1.00 86.56 186 LYS A C 1
ATOM 1458 O O . LYS A 1 186 ? 24.061 -8.545 -11.387 1.00 86.56 186 LYS A O 1
ATOM 1463 N N . GLN A 1 187 ? 22.008 -8.953 -10.557 1.00 89.06 187 GLN A N 1
ATOM 1464 C CA . GLN A 1 187 ? 21.766 -10.169 -11.339 1.00 89.06 187 GLN A CA 1
ATOM 1465 C C . GLN A 1 187 ? 21.701 -9.889 -12.844 1.00 89.06 187 GLN A C 1
ATOM 1467 O O . GLN A 1 187 ? 22.233 -10.663 -13.632 1.00 89.06 187 GLN A O 1
ATOM 1472 N N . ASP A 1 188 ? 21.082 -8.779 -13.246 1.00 87.38 188 ASP A N 1
ATOM 1473 C CA . ASP A 1 188 ? 21.003 -8.379 -14.652 1.00 87.38 188 ASP A CA 1
ATOM 1474 C C . ASP A 1 188 ? 22.385 -8.029 -15.233 1.00 87.38 188 ASP A C 1
ATOM 1476 O O . ASP A 1 188 ? 22.744 -8.475 -16.325 1.00 87.38 188 ASP A O 1
ATOM 1480 N N . ILE A 1 189 ? 23.206 -7.309 -14.460 1.00 85.56 189 ILE A N 1
ATOM 1481 C CA . ILE A 1 189 ? 24.602 -7.014 -14.811 1.00 85.56 189 ILE A CA 1
ATOM 1482 C C . ILE A 1 189 ? 25.422 -8.309 -14.924 1.00 85.56 189 ILE A C 1
ATOM 1484 O O . ILE A 1 189 ? 26.184 -8.482 -15.873 1.00 85.56 189 ILE A O 1
ATOM 1488 N N . GLU A 1 190 ? 25.263 -9.245 -13.987 1.00 86.38 190 GLU A N 1
ATOM 1489 C CA . GLU A 1 190 ? 25.962 -10.532 -14.029 1.00 86.38 190 GLU A CA 1
ATOM 1490 C C . GLU A 1 190 ? 25.559 -11.364 -15.259 1.00 86.38 190 GLU A C 1
ATOM 1492 O O . GLU A 1 190 ? 26.422 -11.887 -15.968 1.00 86.38 190 GLU A O 1
ATOM 1497 N N . ALA A 1 191 ? 24.259 -11.433 -15.566 1.00 88.44 191 ALA A N 1
ATOM 1498 C CA . ALA A 1 191 ? 23.745 -12.117 -16.752 1.00 88.44 191 ALA A CA 1
ATOM 1499 C C . ALA A 1 191 ? 24.290 -11.510 -18.059 1.00 88.44 191 ALA A C 1
ATOM 1501 O O . ALA A 1 191 ? 24.591 -12.243 -19.011 1.00 88.44 191 ALA A O 1
ATOM 1502 N N . PHE A 1 192 ? 24.478 -10.186 -18.088 1.00 89.06 192 PHE A N 1
ATOM 1503 C CA . PHE A 1 192 ? 25.100 -9.490 -19.211 1.00 89.06 192 PHE A CA 1
ATOM 1504 C C . PHE A 1 192 ? 26.553 -9.933 -19.416 1.00 89.06 192 PHE A C 1
ATOM 1506 O O . PHE A 1 192 ? 26.915 -10.310 -20.532 1.00 89.06 192 PHE A O 1
ATOM 1513 N N . TYR A 1 193 ? 27.362 -9.990 -18.352 1.00 84.62 193 TYR A N 1
ATOM 1514 C CA . TYR A 1 193 ? 28.751 -10.460 -18.449 1.00 84.62 193 TYR A CA 1
ATOM 1515 C C . TYR A 1 193 ? 28.870 -11.913 -18.900 1.00 84.62 193 TYR A C 1
ATOM 1517 O O . TYR A 1 193 ? 29.777 -12.244 -19.664 1.00 84.62 193 TYR A O 1
ATOM 1525 N N . GLN A 1 194 ? 27.965 -12.783 -18.446 1.00 87.31 194 GLN A N 1
ATOM 1526 C CA . GLN A 1 194 ? 27.949 -14.183 -18.872 1.00 87.31 194 GLN A CA 1
ATOM 1527 C C . GLN A 1 194 ? 27.643 -14.322 -20.371 1.00 87.31 194 GLN A C 1
ATOM 1529 O O . GLN A 1 194 ? 28.205 -15.191 -21.036 1.00 87.31 194 GLN A O 1
ATOM 1534 N N . SER A 1 195 ? 26.772 -13.462 -20.905 1.00 86.69 195 SER A N 1
ATOM 1535 C CA . SER A 1 195 ? 26.345 -13.502 -22.309 1.00 86.69 195 SER A CA 1
ATOM 1536 C C . SER A 1 195 ? 27.329 -12.805 -23.256 1.00 86.69 195 SER A C 1
ATOM 1538 O O . SER A 1 195 ? 27.490 -13.231 -24.399 1.00 86.69 195 SER A O 1
ATOM 1540 N N . TYR A 1 196 ? 28.002 -11.753 -22.782 1.00 84.06 196 TYR A N 1
ATOM 1541 C CA . TYR A 1 196 ? 28.918 -10.919 -23.562 1.00 84.06 196 TYR A CA 1
ATOM 1542 C C . TYR A 1 196 ? 30.282 -10.764 -22.862 1.00 84.06 196 TYR A C 1
ATOM 1544 O O . TYR A 1 196 ? 30.638 -9.670 -22.411 1.00 84.06 196 TYR A O 1
ATOM 1552 N N . PRO A 1 197 ? 31.085 -11.843 -22.773 1.00 80.94 197 PRO A N 1
ATOM 1553 C CA . PRO A 1 197 ? 32.410 -11.775 -22.170 1.00 80.94 197 PRO A CA 1
ATOM 1554 C C . PRO A 1 197 ? 33.343 -10.918 -23.042 1.00 80.94 197 PRO A C 1
ATOM 1556 O O . PRO A 1 197 ? 33.702 -11.312 -24.150 1.00 80.94 197 PRO A O 1
ATOM 1559 N N . GLY A 1 198 ? 33.743 -9.744 -22.544 1.00 78.12 198 GLY A N 1
ATOM 1560 C CA . GLY A 1 198 ? 34.680 -8.834 -23.222 1.00 78.12 198 GLY A CA 1
ATOM 1561 C C . GLY A 1 198 ? 34.086 -7.514 -23.721 1.00 78.12 198 GLY A C 1
ATOM 1562 O O . GLY A 1 198 ? 34.790 -6.762 -24.390 1.00 78.12 198 GLY A O 1
ATOM 1563 N N . VAL A 1 199 ? 32.821 -7.214 -23.410 1.00 77.38 199 VAL A N 1
ATOM 1564 C CA . VAL A 1 199 ? 32.254 -5.878 -23.642 1.00 77.38 199 VAL A CA 1
ATOM 1565 C C . VAL A 1 199 ? 32.625 -4.958 -22.481 1.00 77.38 199 VAL A C 1
ATOM 1567 O O . VAL A 1 199 ? 32.271 -5.225 -21.333 1.00 77.38 199 VAL A O 1
ATOM 1570 N N . ASP A 1 200 ? 33.319 -3.860 -22.782 1.00 75.81 200 ASP A N 1
ATOM 1571 C CA . ASP A 1 200 ? 33.640 -2.839 -21.786 1.00 75.81 200 ASP A CA 1
ATOM 1572 C C . ASP A 1 200 ? 32.375 -2.052 -21.400 1.00 75.81 200 ASP A C 1
ATOM 1574 O O . ASP A 1 200 ? 31.675 -1.561 -22.292 1.00 75.81 200 ASP A O 1
ATOM 1578 N N . PRO A 1 201 ? 32.109 -1.812 -20.104 1.00 70.44 201 PRO A N 1
ATOM 1579 C CA . PRO A 1 201 ? 30.991 -0.987 -19.632 1.00 70.44 201 PRO A CA 1
ATOM 1580 C C . PRO A 1 201 ? 30.847 0.366 -20.322 1.00 70.44 201 PRO A C 1
ATOM 1582 O O . PRO A 1 201 ? 29.746 0.826 -20.608 1.00 70.44 201 PRO A O 1
ATOM 1585 N N . LYS A 1 202 ? 31.986 1.002 -20.612 1.00 74.38 202 LYS A N 1
ATOM 1586 C CA . LYS A 1 202 ? 32.071 2.331 -21.229 1.00 74.38 202 LYS A CA 1
ATOM 1587 C C . LYS A 1 202 ? 31.725 2.315 -22.717 1.00 74.38 202 LYS A C 1
ATOM 1589 O O . LYS A 1 202 ? 31.516 3.369 -23.303 1.00 74.38 202 LYS A O 1
ATOM 1594 N N . SER A 1 203 ? 31.679 1.131 -23.326 1.00 78.62 203 SER A N 1
ATOM 1595 C CA . SER A 1 203 ? 31.274 0.947 -24.719 1.00 78.62 203 SER A CA 1
ATOM 1596 C C . SER A 1 203 ? 29.765 0.746 -24.879 1.00 78.62 203 SER A C 1
ATOM 1598 O O . SER A 1 203 ? 29.281 0.716 -26.010 1.00 78.62 203 SER A O 1
ATOM 1600 N N . ILE A 1 204 ? 29.017 0.626 -23.772 1.00 82.44 204 ILE A N 1
ATOM 1601 C CA . ILE A 1 204 ? 27.564 0.447 -23.796 1.00 82.44 204 ILE A CA 1
ATOM 1602 C C . ILE A 1 204 ? 26.905 1.777 -24.207 1.00 82.44 204 ILE A C 1
ATOM 1604 O O . ILE A 1 204 ? 27.051 2.773 -23.495 1.00 82.44 204 ILE A O 1
ATOM 1608 N N . PRO A 1 205 ? 26.169 1.819 -25.334 1.00 83.94 205 PRO A N 1
ATOM 1609 C CA . PRO A 1 205 ? 25.535 3.044 -25.816 1.00 83.94 205 PRO A CA 1
ATOM 1610 C C . PRO A 1 205 ? 24.444 3.570 -24.868 1.00 83.94 205 PRO A C 1
ATOM 1612 O O . PRO A 1 205 ? 23.743 2.771 -24.240 1.00 83.94 205 PRO A O 1
ATOM 1615 N N . PRO A 1 206 ? 24.190 4.894 -24.846 1.00 84.50 206 PRO A N 1
ATOM 1616 C CA . PRO A 1 206 ? 23.153 5.499 -24.001 1.00 84.50 206 PRO A CA 1
ATOM 1617 C C . PRO A 1 206 ? 21.738 4.986 -24.318 1.00 84.50 206 PRO A C 1
ATOM 1619 O O . PRO A 1 206 ? 20.895 4.905 -23.428 1.00 84.50 206 PRO A O 1
ATOM 1622 N N . GLU A 1 207 ? 21.473 4.562 -25.559 1.00 86.50 207 GLU A N 1
ATOM 1623 C CA . GLU A 1 207 ? 20.193 3.950 -25.952 1.00 86.50 207 GLU A CA 1
ATOM 1624 C C . GLU A 1 207 ? 19.897 2.651 -25.185 1.00 86.50 207 GLU A C 1
ATOM 1626 O O . GLU A 1 207 ? 18.747 2.381 -24.832 1.00 86.50 207 GLU A O 1
ATOM 1631 N N . VAL A 1 208 ? 20.934 1.856 -24.898 1.00 87.44 208 VAL A N 1
ATOM 1632 C CA . VAL A 1 208 ? 20.812 0.611 -24.130 1.00 87.44 208 VAL A CA 1
ATOM 1633 C C . VAL A 1 208 ? 20.464 0.940 -22.680 1.00 87.44 208 VAL A C 1
ATOM 1635 O O . VAL A 1 208 ? 19.528 0.361 -22.132 1.00 87.44 208 VAL A O 1
ATOM 1638 N N . TRP A 1 209 ? 21.131 1.935 -22.085 1.00 84.56 209 TRP A N 1
ATOM 1639 C CA . TRP A 1 209 ? 20.812 2.417 -20.738 1.00 84.56 209 TRP A CA 1
ATOM 1640 C C . TRP A 1 209 ? 19.406 3.008 -20.634 1.00 84.56 209 TRP A C 1
ATOM 1642 O O . TRP A 1 209 ? 18.715 2.769 -19.643 1.00 84.56 209 TRP A O 1
ATOM 1652 N N . GLY A 1 210 ? 18.947 3.720 -21.667 1.00 86.75 210 GLY A N 1
ATOM 1653 C CA . GLY A 1 210 ? 17.575 4.218 -21.756 1.00 86.75 210 GLY A CA 1
ATOM 1654 C C . GLY A 1 210 ? 16.539 3.091 -21.718 1.00 86.75 210 GLY A C 1
ATOM 1655 O O . GLY A 1 210 ? 15.575 3.170 -20.958 1.00 86.75 210 GLY A O 1
ATOM 1656 N N . ALA A 1 211 ? 16.767 2.007 -22.465 1.00 85.69 211 ALA A N 1
ATOM 1657 C CA . ALA A 1 211 ? 15.897 0.830 -22.432 1.00 85.69 211 ALA A CA 1
ATOM 1658 C C . ALA A 1 211 ? 15.907 0.133 -21.057 1.00 85.69 211 ALA A C 1
ATOM 1660 O O . ALA A 1 211 ? 14.851 -0.266 -20.566 1.00 85.69 211 ALA A O 1
ATOM 1661 N N . VAL A 1 212 ? 17.067 0.061 -20.393 1.00 87.44 212 VAL A N 1
ATOM 1662 C CA . VAL A 1 212 ? 17.180 -0.504 -19.035 1.00 87.44 212 VAL A CA 1
ATOM 1663 C C . VAL A 1 212 ? 16.432 0.337 -17.998 1.00 87.44 212 VAL A C 1
ATOM 1665 O O . VAL A 1 212 ? 15.709 -0.209 -17.167 1.00 87.44 212 VAL A O 1
ATOM 1668 N N . ARG A 1 213 ? 16.498 1.675 -18.079 1.00 83.44 213 ARG A N 1
ATOM 1669 C CA . ARG A 1 213 ? 15.655 2.567 -17.252 1.00 83.44 213 ARG A CA 1
ATOM 1670 C C . ARG A 1 213 ? 14.160 2.375 -17.530 1.00 83.44 213 ARG A C 1
ATOM 1672 O O . ARG A 1 213 ? 13.344 2.576 -16.635 1.00 83.44 213 ARG A O 1
ATOM 1679 N N . GLY A 1 214 ? 13.810 1.975 -18.752 1.00 83.12 214 GLY A N 1
ATOM 1680 C CA . GLY A 1 214 ? 12.451 1.618 -19.160 1.00 83.12 214 GLY A CA 1
ATOM 1681 C C . GLY A 1 214 ? 11.947 0.274 -18.621 1.00 83.12 214 GLY A C 1
ATOM 1682 O O . GLY A 1 214 ? 10.763 -0.018 -18.793 1.00 83.12 214 GLY A O 1
ATOM 1683 N N . GLY A 1 215 ? 12.806 -0.514 -17.962 1.00 83.44 215 GLY A N 1
ATOM 1684 C CA . GLY A 1 215 ? 12.475 -1.811 -17.366 1.00 83.44 215 GLY A CA 1
ATOM 1685 C C . GLY A 1 215 ? 12.942 -3.032 -18.164 1.00 83.44 215 GLY A C 1
ATOM 1686 O O . GLY A 1 215 ? 12.618 -4.153 -17.775 1.00 83.44 215 GLY A O 1
ATOM 1687 N N . ASP A 1 216 ? 13.689 -2.853 -19.260 1.00 85.62 216 ASP A N 1
ATOM 1688 C CA . ASP A 1 216 ? 14.305 -3.974 -19.976 1.00 85.62 216 ASP A CA 1
ATOM 1689 C C . ASP A 1 216 ? 15.585 -4.466 -19.278 1.00 85.62 216 ASP A C 1
ATOM 1691 O O . ASP A 1 216 ? 16.291 -3.707 -18.620 1.00 85.62 216 ASP A O 1
ATOM 1695 N N . THR A 1 217 ? 15.923 -5.745 -19.456 1.00 89.38 217 THR A N 1
ATOM 1696 C CA . THR A 1 217 ? 17.204 -6.299 -18.991 1.00 89.38 217 THR A CA 1
ATOM 1697 C C . THR A 1 217 ? 18.359 -5.785 -19.849 1.00 89.38 217 THR A C 1
ATOM 1699 O O . THR A 1 217 ? 18.222 -5.670 -21.073 1.00 89.38 217 THR A O 1
ATOM 1702 N N . LEU A 1 218 ? 19.517 -5.514 -19.242 1.00 88.12 218 LEU A N 1
ATOM 1703 C CA . LEU A 1 218 ? 20.723 -5.017 -19.914 1.00 88.12 218 LEU A CA 1
ATOM 1704 C C . LEU A 1 218 ? 21.136 -5.935 -21.066 1.00 88.12 218 LEU A C 1
ATOM 1706 O O . LEU A 1 218 ? 21.449 -5.470 -22.163 1.00 88.12 218 LEU A O 1
ATOM 1710 N N . THR A 1 219 ? 21.028 -7.245 -20.845 1.00 88.94 219 THR A N 1
ATOM 1711 C CA . THR A 1 219 ? 21.284 -8.262 -21.872 1.00 88.94 219 THR A CA 1
ATOM 1712 C C . THR A 1 219 ? 20.362 -8.086 -23.080 1.00 88.94 219 THR A C 1
ATOM 1714 O O . THR A 1 219 ? 20.844 -7.948 -24.200 1.00 88.94 219 THR A O 1
ATOM 1717 N N . ASN A 1 220 ? 19.042 -8.015 -22.878 1.00 89.88 220 ASN A N 1
ATOM 1718 C CA . ASN A 1 220 ? 18.076 -7.894 -23.975 1.00 89.88 220 ASN A CA 1
ATOM 1719 C C . ASN A 1 220 ? 18.163 -6.531 -24.684 1.00 89.88 220 ASN A C 1
ATOM 1721 O O . ASN A 1 220 ? 18.064 -6.436 -25.911 1.00 89.88 220 ASN A O 1
ATOM 1725 N N . ALA A 1 221 ? 18.364 -5.453 -23.925 1.00 89.88 221 ALA A N 1
ATOM 1726 C CA . ALA A 1 221 ? 18.574 -4.121 -24.476 1.00 89.88 221 ALA A CA 1
ATOM 1727 C C . ALA A 1 221 ? 19.799 -4.082 -25.402 1.00 89.88 221 ALA A C 1
ATOM 1729 O O . ALA A 1 221 ? 19.680 -3.633 -26.545 1.00 89.88 221 ALA A O 1
ATOM 1730 N N . TYR A 1 222 ? 20.929 -4.638 -24.960 1.00 88.50 222 TYR A N 1
ATOM 1731 C CA . TYR A 1 222 ? 22.143 -4.706 -25.767 1.00 88.50 222 TYR A CA 1
ATOM 1732 C C . TYR A 1 222 ? 21.974 -5.608 -26.995 1.00 88.50 222 TYR A C 1
ATOM 1734 O O . TYR A 1 222 ? 22.306 -5.199 -28.107 1.00 88.50 222 TYR A O 1
ATOM 1742 N N . THR A 1 223 ? 21.364 -6.789 -26.844 1.00 90.25 223 THR A N 1
ATOM 1743 C CA . THR A 1 223 ? 21.083 -7.688 -27.974 1.00 90.25 223 THR A CA 1
ATOM 1744 C C . THR A 1 223 ? 20.222 -7.010 -29.043 1.00 90.25 223 THR A C 1
ATOM 1746 O O . THR A 1 223 ? 20.468 -7.176 -30.238 1.00 90.25 223 THR A O 1
ATOM 1749 N N . ARG A 1 224 ? 19.208 -6.225 -28.658 1.00 90.69 224 ARG A N 1
ATOM 1750 C CA . ARG A 1 224 ? 18.369 -5.492 -29.623 1.00 90.69 224 ARG A CA 1
ATOM 1751 C C . ARG A 1 224 ? 19.136 -4.376 -30.325 1.00 90.69 224 ARG A C 1
ATOM 1753 O O . ARG A 1 224 ? 18.968 -4.217 -31.533 1.00 90.69 224 ARG A O 1
ATOM 1760 N N . TRP A 1 225 ? 19.963 -3.624 -29.600 1.00 91.81 225 TRP A N 1
ATOM 1761 C CA . TRP A 1 225 ? 20.813 -2.597 -30.201 1.00 91.81 225 TRP A CA 1
ATOM 1762 C C . TRP A 1 225 ? 21.802 -3.203 -31.207 1.00 91.81 225 TRP A C 1
ATOM 1764 O O . TRP A 1 225 ? 21.871 -2.743 -32.347 1.00 91.81 225 TRP A O 1
ATOM 1774 N N . GLU A 1 226 ? 22.474 -4.294 -30.838 1.00 88.94 226 GLU A N 1
ATOM 1775 C CA . GLU A 1 226 ? 23.423 -4.985 -31.714 1.00 88.94 226 GLU A CA 1
ATOM 1776 C C . GLU A 1 226 ? 22.732 -5.496 -32.987 1.00 88.94 226 GLU A C 1
ATOM 1778 O O . GLU A 1 226 ? 23.210 -5.274 -34.098 1.00 88.94 226 GLU A O 1
ATOM 1783 N N . ASN A 1 227 ? 21.539 -6.090 -32.855 1.00 91.25 227 ASN A N 1
ATOM 1784 C CA . ASN A 1 227 ? 20.742 -6.510 -34.009 1.00 91.25 227 ASN A CA 1
ATOM 1785 C C . ASN A 1 227 ? 20.368 -5.336 -34.926 1.00 91.25 227 ASN A C 1
ATOM 1787 O O . ASN A 1 227 ? 20.449 -5.475 -36.146 1.00 91.25 227 ASN A O 1
ATOM 1791 N N . LYS A 1 228 ? 19.978 -4.180 -34.372 1.00 90.56 228 LYS A N 1
ATOM 1792 C CA . LYS A 1 228 ? 19.687 -2.979 -35.175 1.00 90.56 228 LYS A CA 1
ATOM 1793 C C . LYS A 1 228 ? 20.929 -2.492 -35.920 1.00 90.56 228 LYS A C 1
ATOM 1795 O O . LYS A 1 228 ? 20.832 -2.172 -37.104 1.00 90.56 228 LYS A O 1
ATOM 1800 N N . ARG A 1 229 ? 22.087 -2.474 -35.255 1.00 90.69 229 ARG A N 1
ATOM 1801 C CA . ARG A 1 229 ? 23.367 -2.080 -35.856 1.00 90.69 229 ARG A CA 1
ATOM 1802 C C . ARG A 1 229 ? 23.740 -2.995 -37.023 1.00 90.69 229 ARG A C 1
ATOM 1804 O O . ARG A 1 229 ? 23.972 -2.505 -38.126 1.00 90.69 229 ARG A O 1
ATOM 1811 N N . LEU A 1 230 ? 23.702 -4.310 -36.809 1.00 91.19 230 LEU A N 1
ATOM 1812 C CA . LEU A 1 230 ? 23.998 -5.308 -37.842 1.00 91.19 230 LEU A CA 1
ATOM 1813 C C . LEU A 1 230 ? 23.007 -5.243 -39.014 1.00 91.19 230 LEU A C 1
ATOM 1815 O O . LEU A 1 230 ? 23.395 -5.380 -40.173 1.00 91.19 230 LEU A O 1
ATOM 1819 N N . GLN A 1 231 ? 21.720 -5.003 -38.745 1.00 90.19 231 GLN A N 1
ATOM 1820 C CA . GLN A 1 231 ? 20.716 -4.823 -39.798 1.00 90.19 231 GLN A CA 1
ATOM 1821 C C . GLN A 1 231 ? 20.975 -3.568 -40.635 1.00 90.19 231 GLN A C 1
ATOM 1823 O O . GLN A 1 231 ? 20.848 -3.625 -41.860 1.00 90.19 231 GLN A O 1
ATOM 1828 N N . ALA A 1 232 ? 21.350 -2.457 -40.000 1.00 89.38 232 ALA A N 1
ATOM 1829 C CA . ALA A 1 232 ? 21.706 -1.226 -40.696 1.00 89.38 232 ALA A CA 1
ATOM 1830 C C . ALA A 1 232 ? 22.960 -1.412 -41.565 1.00 89.38 232 ALA A C 1
ATOM 1832 O O . ALA A 1 232 ? 22.975 -0.968 -42.712 1.00 89.38 232 ALA A O 1
ATOM 1833 N N . GLU A 1 233 ? 23.970 -2.130 -41.068 1.00 88.94 233 GLU A N 1
ATOM 1834 C CA . GLU A 1 233 ? 25.181 -2.460 -41.824 1.00 88.94 233 GLU A CA 1
ATOM 1835 C C . GLU A 1 233 ? 24.870 -3.347 -43.039 1.00 88.94 233 GLU A C 1
ATOM 1837 O O . GLU A 1 233 ? 25.224 -3.001 -44.167 1.00 88.94 233 GLU A O 1
ATOM 1842 N N . LEU A 1 234 ? 24.101 -4.428 -42.857 1.00 89.62 234 LEU A N 1
ATOM 1843 C CA . LEU A 1 234 ? 23.651 -5.282 -43.963 1.00 89.62 234 LEU A CA 1
ATOM 1844 C C . LEU A 1 234 ? 22.809 -4.514 -44.991 1.00 89.62 234 LEU A C 1
ATOM 1846 O O . LEU A 1 234 ? 22.908 -4.769 -46.195 1.00 89.62 234 LEU A O 1
ATOM 1850 N N . ALA A 1 235 ? 21.960 -3.586 -44.545 1.00 88.31 235 ALA A N 1
ATOM 1851 C CA . ALA A 1 235 ? 21.168 -2.742 -45.432 1.00 88.31 235 ALA A CA 1
ATOM 1852 C C . ALA A 1 235 ? 22.055 -1.768 -46.221 1.00 88.31 235 ALA A C 1
ATOM 1854 O O . ALA A 1 235 ? 21.880 -1.648 -47.435 1.00 88.31 235 ALA A O 1
ATOM 1855 N N . ALA A 1 236 ? 23.034 -1.135 -45.570 1.00 86.88 236 ALA A N 1
ATOM 1856 C CA . ALA A 1 236 ? 23.996 -0.244 -46.209 1.00 86.88 236 ALA A CA 1
ATOM 1857 C C . ALA A 1 236 ? 24.866 -0.992 -47.228 1.00 86.88 236 ALA A C 1
ATOM 1859 O O . ALA A 1 236 ? 25.033 -0.529 -48.355 1.00 86.88 236 ALA A O 1
ATOM 1860 N N . GLU A 1 237 ? 25.353 -2.192 -46.901 1.00 84.50 237 GLU A N 1
ATOM 1861 C CA . GLU A 1 237 ? 26.082 -3.031 -47.854 1.00 84.50 237 GLU A CA 1
ATOM 1862 C C . GLU A 1 237 ? 25.225 -3.424 -49.059 1.00 84.50 237 GLU A C 1
ATOM 1864 O O . GLU A 1 237 ? 25.694 -3.378 -50.199 1.00 84.50 237 GLU A O 1
ATOM 1869 N N . ARG A 1 238 ? 23.962 -3.811 -48.833 1.00 87.81 238 ARG A N 1
ATOM 1870 C CA . ARG A 1 238 ? 23.024 -4.146 -49.915 1.00 87.81 238 ARG A CA 1
ATOM 1871 C C . ARG A 1 238 ? 22.733 -2.942 -50.798 1.00 87.81 238 ARG A C 1
ATOM 1873 O O . ARG A 1 238 ? 22.706 -3.095 -52.015 1.00 87.81 238 ARG A O 1
ATOM 1880 N N . GLN A 1 239 ? 22.545 -1.762 -50.213 1.00 83.75 239 GLN A N 1
ATOM 1881 C CA . GLN A 1 239 ? 22.355 -0.525 -50.964 1.00 83.75 239 GLN A CA 1
ATOM 1882 C C . GLN A 1 239 ? 23.615 -0.147 -51.743 1.00 83.75 239 GLN A C 1
ATOM 1884 O O . GLN A 1 239 ? 23.511 0.184 -52.917 1.00 83.75 239 GLN A O 1
ATOM 1889 N N . ASN A 1 240 ? 24.805 -0.281 -51.156 1.00 83.94 240 ASN A N 1
ATOM 1890 C CA . ASN A 1 240 ? 26.067 -0.035 -51.851 1.00 83.94 240 ASN A CA 1
ATOM 1891 C C . ASN A 1 240 ? 26.271 -1.005 -53.022 1.00 83.94 240 ASN A C 1
ATOM 1893 O O . ASN A 1 240 ? 26.671 -0.574 -54.100 1.00 83.94 240 ASN A O 1
ATOM 1897 N N . LYS A 1 241 ? 25.946 -2.294 -52.854 1.00 84.81 241 LYS A N 1
ATOM 1898 C CA . LYS A 1 241 ? 25.952 -3.278 -53.952 1.00 84.81 241 LYS A CA 1
ATOM 1899 C C . LYS A 1 241 ? 24.933 -2.910 -55.030 1.00 84.81 241 LYS A C 1
ATOM 1901 O O . LYS A 1 241 ? 25.312 -2.763 -56.182 1.00 84.81 241 LYS A O 1
ATOM 1906 N N . ALA A 1 242 ? 23.686 -2.629 -54.652 1.00 82.31 242 ALA A N 1
ATOM 1907 C CA . ALA A 1 242 ? 22.645 -2.224 -55.593 1.00 82.31 242 ALA A CA 1
ATOM 1908 C C . ALA A 1 242 ? 22.983 -0.919 -56.336 1.00 82.31 242 ALA A C 1
ATOM 1910 O O . ALA A 1 242 ? 22.676 -0.798 -57.516 1.00 82.31 242 ALA A O 1
ATOM 1911 N N . ASN A 1 243 ? 23.627 0.047 -55.680 1.00 80.31 243 ASN A N 1
ATOM 1912 C CA . ASN A 1 243 ? 24.087 1.286 -56.303 1.00 80.31 243 ASN A CA 1
ATOM 1913 C C . ASN A 1 243 ? 25.246 1.029 -57.272 1.00 80.31 243 ASN A C 1
ATOM 1915 O O . ASN A 1 243 ? 25.272 1.637 -58.339 1.00 80.31 243 ASN A O 1
ATOM 1919 N N . ARG A 1 244 ? 26.166 0.109 -56.949 1.00 76.56 244 ARG A N 1
ATOM 1920 C CA . ARG A 1 244 ? 27.235 -0.340 -57.860 1.00 76.56 244 ARG A CA 1
ATOM 1921 C C . ARG A 1 244 ? 26.690 -1.108 -59.065 1.00 76.56 244 ARG A C 1
ATOM 1923 O O . ARG A 1 244 ? 27.168 -0.894 -60.167 1.00 76.56 244 ARG A O 1
ATOM 1930 N N . ASP A 1 245 ? 25.669 -1.936 -58.875 1.00 76.19 245 ASP A N 1
ATOM 1931 C CA . ASP A 1 245 ? 25.038 -2.695 -59.962 1.00 76.19 245 ASP A CA 1
ATOM 1932 C C . ASP A 1 245 ? 24.152 -1.800 -60.850 1.00 76.19 245 ASP A C 1
ATOM 1934 O O . ASP A 1 245 ? 24.016 -2.038 -62.049 1.00 76.19 245 ASP A O 1
ATOM 1938 N N . LYS A 1 246 ? 23.556 -0.744 -60.274 1.00 73.50 246 LYS A N 1
ATOM 1939 C CA . LYS A 1 246 ? 22.759 0.268 -60.990 1.00 73.50 246 LYS A CA 1
ATOM 1940 C C . LYS A 1 246 ? 23.582 1.401 -61.596 1.00 73.50 246 LYS A C 1
ATOM 1942 O O . LYS A 1 246 ? 23.010 2.178 -62.355 1.00 73.50 246 LYS A O 1
ATOM 1947 N N . THR A 1 247 ? 24.869 1.530 -61.272 1.00 59.28 247 THR A N 1
ATOM 1948 C CA . THR A 1 247 ? 25.778 2.455 -61.960 1.00 59.28 247 THR A CA 1
ATOM 1949 C C . THR A 1 247 ? 26.431 1.703 -63.122 1.00 59.28 247 THR A C 1
ATOM 1951 O O . THR A 1 247 ? 27.367 0.935 -62.903 1.00 59.28 247 THR A O 1
ATOM 1954 N N . PRO A 1 248 ? 25.968 1.882 -64.378 1.00 52.78 248 PRO A N 1
ATOM 1955 C CA . PRO A 1 248 ? 26.711 1.385 -65.525 1.00 52.78 248 PRO A CA 1
ATOM 1956 C C . PRO A 1 248 ? 28.030 2.159 -65.551 1.00 52.78 248 PRO A C 1
ATOM 1958 O O . PRO A 1 248 ? 28.039 3.374 -65.355 1.00 52.78 248 PRO A O 1
ATOM 1961 N N . GLY A 1 249 ? 29.138 1.438 -65.701 1.00 48.12 249 GLY A N 1
ATOM 1962 C CA . GLY A 1 249 ? 30.476 1.923 -65.385 1.00 48.12 249 GLY A CA 1
ATOM 1963 C C . GLY A 1 249 ? 30.811 3.329 -65.889 1.00 48.12 249 GLY A C 1
ATOM 1964 O O . GLY A 1 249 ? 30.565 3.680 -67.041 1.00 48.12 249 GLY A O 1
ATOM 1965 N N . SER A 1 250 ? 31.498 4.084 -65.028 1.00 47.50 250 SER A N 1
ATOM 1966 C CA . SER A 1 250 ? 32.482 5.066 -65.479 1.00 47.50 250 SER A CA 1
ATOM 1967 C C . SER A 1 250 ? 33.589 4.303 -66.214 1.00 47.50 250 SER A C 1
ATOM 1969 O O . SER A 1 250 ? 34.557 3.827 -65.623 1.00 47.50 250 SER A O 1
ATOM 1971 N N . LEU A 1 251 ? 33.366 4.086 -67.506 1.00 48.47 251 LEU A N 1
ATOM 1972 C CA . LEU A 1 251 ? 34.364 3.684 -68.481 1.00 48.47 251 LEU A CA 1
ATOM 1973 C C . LEU A 1 251 ? 34.613 4.902 -69.371 1.00 48.47 251 LEU A C 1
ATOM 1975 O O . LEU A 1 251 ? 33.747 5.284 -70.148 1.00 48.47 251 LEU A O 1
ATOM 1979 N N . GLY A 1 252 ? 35.811 5.477 -69.243 1.00 48.69 252 GLY A N 1
ATOM 1980 C CA . GLY A 1 252 ? 36.475 6.249 -70.294 1.00 48.69 252 GLY A CA 1
ATOM 1981 C C . GLY A 1 252 ? 35.895 7.628 -70.603 1.00 48.69 252 GLY A C 1
ATOM 1982 O O . GLY A 1 252 ? 35.182 7.798 -71.583 1.00 48.69 252 GLY A O 1
ATOM 1983 N N . GLY A 1 253 ? 36.299 8.630 -69.825 1.00 39.53 253 GLY A N 1
ATOM 1984 C CA . GLY A 1 253 ? 36.245 10.040 -70.213 1.00 39.53 253 GLY A CA 1
ATOM 1985 C C . GLY A 1 253 ? 37.641 10.648 -70.147 1.00 39.53 253 GLY A C 1
ATOM 1986 O O . GLY A 1 253 ? 37.881 11.556 -69.360 1.00 39.53 253 GLY A O 1
ATOM 1987 N N . ASP A 1 254 ? 38.574 10.077 -70.905 1.00 47.84 254 ASP A N 1
ATOM 1988 C CA . ASP A 1 254 ? 39.865 10.690 -71.202 1.00 47.84 254 ASP A CA 1
ATOM 1989 C C . ASP A 1 254 ? 39.626 11.888 -72.134 1.00 47.84 254 ASP A C 1
ATOM 1991 O O . ASP A 1 254 ? 39.558 11.718 -73.343 1.00 47.84 254 ASP A O 1
ATOM 1995 N N . THR A 1 255 ? 39.389 13.071 -71.561 1.00 41.78 255 THR A N 1
ATOM 1996 C CA . THR A 1 255 ? 39.665 14.382 -72.180 1.00 41.78 255 THR A CA 1
ATOM 1997 C C . THR A 1 255 ? 39.886 15.412 -71.071 1.00 41.78 255 THR A C 1
ATOM 1999 O O . THR A 1 255 ? 39.057 16.290 -70.819 1.00 41.78 255 THR A O 1
ATOM 2002 N N . ALA A 1 256 ? 41.019 15.300 -70.385 1.00 48.19 256 ALA A N 1
ATOM 2003 C CA . ALA A 1 256 ? 41.732 16.501 -69.981 1.00 48.19 256 ALA A CA 1
ATOM 2004 C C . ALA A 1 256 ? 42.381 17.063 -71.260 1.00 48.19 256 ALA A C 1
ATOM 2006 O O . ALA A 1 256 ? 43.259 16.402 -71.794 1.00 48.19 256 ALA A O 1
ATOM 2007 N N . ASP A 1 257 ? 41.846 18.156 -71.826 1.00 49.16 257 ASP A N 1
ATOM 2008 C CA . ASP A 1 257 ? 42.635 19.346 -72.235 1.00 49.16 257 ASP A CA 1
ATOM 2009 C C . ASP A 1 257 ? 41.963 20.330 -73.217 1.00 49.16 257 ASP A C 1
ATOM 2011 O O . ASP A 1 257 ? 42.409 21.469 -73.293 1.00 49.16 257 ASP A O 1
ATOM 2015 N N . ASP A 1 258 ? 40.861 20.026 -73.910 1.00 50.50 258 ASP A N 1
ATOM 2016 C CA . ASP A 1 258 ? 40.475 20.901 -75.047 1.00 50.50 258 ASP A CA 1
ATOM 2017 C C . ASP A 1 258 ? 39.449 22.025 -74.776 1.00 50.50 258 ASP A C 1
ATOM 2019 O O . ASP A 1 258 ? 39.194 22.842 -75.662 1.00 50.50 258 ASP A O 1
ATOM 2023 N N . ASN A 1 259 ? 38.871 22.155 -73.573 1.00 47.22 259 ASN A N 1
ATOM 2024 C CA . ASN A 1 259 ? 37.835 23.183 -73.314 1.00 47.22 259 ASN A CA 1
ATOM 2025 C C . ASN A 1 259 ? 38.289 24.368 -72.436 1.00 47.22 259 ASN A C 1
ATOM 2027 O O . ASN A 1 259 ? 37.564 25.351 -72.291 1.00 47.22 259 ASN A O 1
ATOM 2031 N N . ALA A 1 260 ? 39.512 24.334 -71.897 1.00 50.47 260 ALA A N 1
ATOM 2032 C CA . ALA A 1 260 ? 40.087 25.478 -71.177 1.00 50.47 260 ALA A CA 1
ATOM 2033 C C . ALA A 1 260 ? 40.654 26.560 -72.127 1.00 50.47 260 ALA A C 1
ATOM 2035 O O . ALA A 1 260 ? 40.815 27.712 -71.727 1.00 50.47 260 ALA A O 1
ATOM 2036 N N . GLY A 1 261 ? 40.918 26.220 -73.397 1.00 50.41 261 GLY A N 1
ATOM 2037 C CA . GLY A 1 261 ? 41.466 27.143 -74.402 1.00 50.41 261 GLY A CA 1
ATOM 2038 C C . GLY A 1 261 ? 40.433 27.941 -75.210 1.00 50.41 261 GLY A C 1
ATOM 2039 O O . GLY A 1 261 ? 40.781 28.965 -75.793 1.00 50.41 261 GLY A O 1
ATOM 2040 N N . LEU A 1 262 ? 39.163 27.516 -75.253 1.00 52.59 262 LEU A N 1
ATOM 2041 C CA . LEU A 1 262 ? 38.125 28.186 -76.056 1.00 52.59 262 LEU A CA 1
ATOM 2042 C C . LEU A 1 262 ? 37.338 29.244 -75.275 1.00 52.59 262 LEU A C 1
ATOM 2044 O O . LEU A 1 262 ? 36.890 30.226 -75.864 1.00 52.59 262 LEU A O 1
ATOM 2048 N N . ILE A 1 263 ? 37.214 29.090 -73.955 1.00 53.12 263 ILE A N 1
ATOM 2049 C CA . ILE A 1 263 ? 36.500 30.052 -73.101 1.00 53.12 263 ILE A CA 1
ATOM 2050 C C . ILE A 1 263 ? 37.375 31.287 -72.809 1.00 53.12 263 ILE A C 1
ATOM 2052 O O . ILE A 1 263 ? 36.857 32.399 -72.726 1.00 53.12 263 ILE A O 1
ATOM 2056 N N . SER A 1 264 ? 38.702 31.133 -72.780 1.00 53.62 264 SER A N 1
ATOM 2057 C CA . SER A 1 264 ? 39.650 32.240 -72.561 1.00 53.62 264 SER A CA 1
ATOM 2058 C C . SER A 1 264 ? 39.875 33.138 -73.788 1.00 53.62 264 SER A C 1
ATOM 2060 O O . SER A 1 264 ? 40.498 34.183 -73.664 1.00 53.62 264 SER A O 1
ATOM 2062 N N . LYS A 1 265 ? 39.368 32.779 -74.978 1.00 52.66 265 LYS A N 1
ATOM 2063 C CA . LYS A 1 265 ? 39.544 33.589 -76.202 1.00 52.66 265 LYS A CA 1
ATOM 2064 C C . LYS A 1 265 ? 38.508 34.714 -76.360 1.00 52.66 265 LYS A C 1
ATOM 2066 O O . LYS A 1 265 ? 38.683 35.577 -77.209 1.00 52.66 265 LYS A O 1
ATOM 2071 N N . TYR A 1 266 ? 37.444 34.723 -75.558 1.00 55.59 266 TYR A N 1
ATOM 2072 C CA . TYR A 1 266 ? 36.345 35.692 -75.690 1.00 55.59 266 TYR A CA 1
ATOM 2073 C C . TYR A 1 266 ? 36.307 36.774 -74.601 1.00 55.59 266 TYR A C 1
ATOM 2075 O O . TYR A 1 266 ? 35.350 37.541 -74.558 1.00 55.59 266 TYR A O 1
ATOM 2083 N N . TRP A 1 267 ? 37.334 36.860 -73.750 1.00 58.25 267 TRP A N 1
ATOM 2084 C CA . TRP A 1 267 ? 37.381 37.830 -72.647 1.00 58.25 267 TRP A CA 1
ATOM 2085 C C . TRP A 1 267 ? 38.567 38.812 -72.672 1.00 58.25 267 TRP A C 1
ATOM 2087 O O . TRP A 1 267 ? 38.599 39.689 -71.821 1.00 58.25 267 TRP A O 1
ATOM 2097 N N . ASP A 1 268 ? 39.464 38.746 -73.664 1.00 53.41 268 ASP A N 1
ATOM 2098 C CA . ASP A 1 268 ? 40.638 39.642 -73.794 1.00 53.41 268 ASP A CA 1
ATOM 2099 C C . ASP A 1 268 ? 40.572 40.568 -75.032 1.00 53.41 268 ASP A C 1
ATOM 2101 O O . ASP A 1 268 ? 41.585 40.896 -75.648 1.00 53.41 268 ASP A O 1
ATOM 2105 N N . GLU A 1 269 ? 39.376 41.005 -75.436 1.00 51.09 269 GLU A N 1
ATOM 2106 C CA . GLU A 1 269 ? 39.222 42.004 -76.509 1.00 51.09 269 GLU A CA 1
ATOM 2107 C C . GLU A 1 269 ? 38.164 43.062 -76.147 1.00 51.09 269 GLU A C 1
ATOM 2109 O O . GLU A 1 269 ? 37.230 43.330 -76.898 1.00 51.09 269 GLU A O 1
ATOM 2114 N N . ALA A 1 270 ? 38.294 43.636 -74.948 1.00 50.44 270 ALA A N 1
ATOM 2115 C CA . ALA A 1 270 ? 37.684 44.908 -74.557 1.00 50.44 270 ALA A CA 1
ATOM 2116 C C . ALA A 1 270 ? 38.382 45.459 -73.300 1.00 50.44 270 ALA A C 1
ATOM 2118 O O . ALA A 1 270 ? 37.884 45.262 -72.195 1.00 50.44 270 ALA A O 1
ATOM 2119 N N . ASP A 1 271 ? 39.564 46.057 -73.481 1.00 41.38 271 ASP A N 1
ATOM 2120 C CA . ASP A 1 271 ? 39.982 47.358 -72.909 1.00 41.38 271 ASP A CA 1
ATOM 2121 C C . ASP A 1 271 ? 41.477 47.637 -73.161 1.00 41.38 271 ASP A C 1
ATOM 2123 O O . ASP A 1 271 ? 42.335 46.810 -72.774 1.00 41.38 271 ASP A O 1
#

Radius of gyration: 38.64 Å; chains: 1; bounding box: 74×62×117 Å

pLDDT: mean 72.03, std 21.45, range [23.19, 95.56]

Organism: Flavonifractor plautii (NCBI:txid292800)